Protein AF-A0A7R9ZW46-F1 (afdb_monomer_lite)

Structure (mmCIF, N/CA/C/O backbone):
data_AF-A0A7R9ZW46-F1
#
_entry.id   AF-A0A7R9ZW46-F1
#
loop_
_atom_site.group_PDB
_atom_site.id
_atom_site.type_symbol
_atom_site.label_atom_id
_atom_site.label_alt_id
_atom_site.label_comp_id
_atom_site.label_asym_id
_atom_site.label_entity_id
_atom_site.label_seq_id
_atom_site.pdbx_PDB_ins_code
_atom_site.Cartn_x
_atom_site.Cartn_y
_atom_site.Cartn_z
_atom_site.occupancy
_atom_site.B_iso_or_equiv
_atom_site.auth_seq_id
_atom_site.auth_comp_id
_atom_site.auth_asym_id
_atom_site.auth_atom_id
_atom_site.pdbx_PDB_model_num
ATOM 1 N N . MET A 1 1 ? 9.239 -34.883 -2.463 1.00 43.12 1 MET A N 1
ATOM 2 C CA . MET A 1 1 ? 9.163 -33.413 -2.326 1.00 43.12 1 MET A CA 1
ATOM 3 C C . MET A 1 1 ? 9.104 -33.081 -0.844 1.00 43.12 1 MET A C 1
ATOM 5 O O . MET A 1 1 ? 8.105 -33.388 -0.214 1.00 43.12 1 MET A O 1
ATOM 9 N N . ALA A 1 2 ? 10.197 -32.578 -0.268 1.00 35.97 2 ALA A N 1
ATOM 10 C CA . ALA A 1 2 ? 10.278 -32.241 1.153 1.00 35.97 2 ALA A CA 1
ATOM 11 C C . ALA A 1 2 ? 10.030 -30.731 1.326 1.00 35.97 2 ALA A C 1
ATOM 13 O O . ALA A 1 2 ? 10.803 -29.952 0.760 1.00 35.97 2 ALA A O 1
ATOM 14 N N . PRO A 1 3 ? 8.990 -30.290 2.058 1.00 54.94 3 PRO A N 1
ATOM 15 C CA . PRO A 1 3 ? 8.766 -28.868 2.288 1.00 54.94 3 PRO A CA 1
ATOM 16 C C . PRO A 1 3 ? 9.928 -28.292 3.109 1.00 54.94 3 PRO A C 1
ATOM 18 O O . PRO A 1 3 ? 10.250 -28.762 4.201 1.00 54.94 3 PRO A O 1
ATOM 21 N N . HIS A 1 4 ? 10.608 -27.306 2.528 1.00 42.69 4 HIS A N 1
ATOM 22 C CA . HIS A 1 4 ? 11.788 -26.659 3.085 1.00 42.69 4 HIS A CA 1
ATOM 23 C C . HIS A 1 4 ? 11.453 -25.842 4.343 1.00 42.69 4 HIS A C 1
ATOM 25 O O . HIS A 1 4 ? 10.762 -24.835 4.291 1.00 42.69 4 HIS A O 1
ATOM 31 N N . ASN A 1 5 ? 11.941 -26.319 5.487 1.00 42.44 5 ASN A N 1
ATOM 32 C CA . ASN A 1 5 ? 12.847 -25.644 6.429 1.00 42.44 5 ASN A CA 1
ATOM 33 C C . ASN A 1 5 ? 12.701 -24.137 6.788 1.00 42.44 5 ASN A C 1
ATOM 35 O O . ASN A 1 5 ? 13.645 -23.587 7.351 1.00 42.44 5 ASN A O 1
ATOM 39 N N . SER A 1 6 ? 11.556 -23.471 6.593 1.00 50.03 6 SER A N 1
ATOM 40 C CA . SER A 1 6 ? 11.345 -22.086 7.087 1.00 50.03 6 SER A CA 1
ATOM 41 C C . SER A 1 6 ? 11.150 -21.972 8.608 1.00 50.03 6 SER A C 1
ATOM 43 O O . SER A 1 6 ? 11.141 -20.874 9.151 1.00 50.03 6 SER A O 1
ATOM 45 N N . ARG A 1 7 ? 11.052 -23.089 9.343 1.00 52.81 7 ARG A N 1
ATOM 46 C CA . ARG A 1 7 ? 10.853 -23.070 10.808 1.00 52.81 7 ARG A CA 1
ATOM 47 C C . ARG A 1 7 ? 12.097 -22.715 11.629 1.00 52.81 7 ARG A C 1
ATOM 49 O O . ARG A 1 7 ? 11.959 -22.434 12.813 1.00 52.81 7 ARG A O 1
ATOM 56 N N . ARG A 1 8 ? 13.307 -22.739 11.057 1.00 50.28 8 ARG A N 1
ATOM 57 C CA . ARG A 1 8 ? 14.545 -22.550 11.845 1.00 50.28 8 ARG A CA 1
ATOM 58 C C . ARG A 1 8 ? 14.971 -21.092 12.043 1.00 50.28 8 ARG A C 1
ATOM 60 O O . ARG A 1 8 ? 15.788 -20.846 12.921 1.00 50.28 8 ARG A O 1
ATOM 67 N N . TYR A 1 9 ? 14.376 -20.141 11.321 1.00 47.66 9 TYR A N 1
ATOM 68 C CA . TYR A 1 9 ? 14.593 -18.702 11.544 1.00 47.66 9 TYR A CA 1
ATOM 69 C C . TYR A 1 9 ? 13.420 -18.009 12.265 1.00 47.66 9 TYR A C 1
ATOM 71 O O . TYR A 1 9 ? 13.528 -16.837 12.607 1.00 47.66 9 TYR A O 1
ATOM 79 N N . ALA A 1 10 ? 12.334 -18.740 12.546 1.00 51.03 10 ALA A N 1
ATOM 80 C CA . ALA A 1 10 ? 11.079 -18.208 13.092 1.00 51.03 10 ALA A CA 1
ATOM 81 C C . ALA A 1 10 ? 11.113 -17.899 14.605 1.00 51.03 10 ALA A C 1
ATOM 83 O O . ALA A 1 10 ? 10.305 -17.132 15.109 1.00 51.03 10 ALA A O 1
ATOM 84 N N . ASN A 1 11 ? 12.084 -18.432 15.354 1.00 54.38 11 ASN A N 1
ATOM 85 C CA . ASN A 1 11 ? 12.221 -18.155 16.790 1.00 54.38 11 ASN A CA 1
ATOM 86 C C . ASN A 1 11 ? 13.298 -17.100 17.059 1.00 54.38 11 ASN A C 1
ATOM 88 O O . ASN A 1 11 ? 14.281 -17.364 17.752 1.00 54.38 11 ASN A O 1
ATOM 92 N N . ARG A 1 12 ? 13.127 -15.887 16.520 1.00 62.31 12 ARG A N 1
ATOM 93 C CA . ARG A 1 12 ? 13.826 -14.717 17.067 1.00 62.31 12 ARG A CA 1
ATOM 94 C C . ARG A 1 12 ? 12.977 -14.186 18.231 1.00 62.31 12 ARG A C 1
ATOM 96 O O . ARG A 1 12 ? 11.935 -13.588 17.964 1.00 62.31 12 ARG A O 1
ATOM 103 N N . PRO A 1 13 ? 13.374 -14.399 19.501 1.00 69.62 13 PRO A N 1
ATOM 104 C CA . PRO A 1 13 ? 12.531 -14.082 20.659 1.00 69.62 13 PRO A CA 1
ATOM 105 C C . PRO A 1 13 ? 12.029 -12.628 20.683 1.00 69.62 13 PRO A C 1
ATOM 107 O O . PRO A 1 13 ? 10.901 -12.381 21.097 1.00 69.62 13 PRO A O 1
ATOM 110 N N . GLY A 1 14 ? 12.789 -11.680 20.122 1.00 81.88 14 GLY A N 1
ATOM 111 C CA . GLY A 1 14 ? 12.400 -10.267 20.105 1.00 81.88 14 GLY A CA 1
ATOM 112 C C . GLY A 1 14 ? 11.179 -9.916 19.241 1.00 81.88 14 GLY A C 1
ATOM 113 O O . GLY A 1 14 ? 10.480 -8.959 19.553 1.00 81.88 14 GLY A O 1
ATOM 114 N N . HIS A 1 15 ? 10.873 -10.659 18.170 1.00 83.12 15 HIS A N 1
ATOM 115 C CA . HIS A 1 15 ? 9.764 -10.277 17.273 1.00 83.12 15 HIS A CA 1
ATOM 116 C C . HIS A 1 15 ? 8.395 -10.588 17.884 1.00 83.12 15 HIS A C 1
ATOM 118 O O . HIS A 1 15 ? 7.455 -9.803 17.751 1.00 83.12 15 HIS A O 1
ATOM 124 N N . GLN A 1 16 ? 8.302 -11.698 18.618 1.00 86.31 16 GLN A N 1
ATOM 125 C CA . GLN A 1 16 ? 7.069 -12.087 19.293 1.00 86.31 16 GLN A CA 1
ATOM 126 C C . GLN A 1 16 ? 6.754 -11.202 20.501 1.00 86.31 16 GLN A C 1
ATOM 128 O O . GLN A 1 16 ? 5.582 -10.936 20.781 1.00 86.31 16 GLN A O 1
ATOM 133 N N . GLU A 1 17 ? 7.780 -10.756 21.227 1.00 91.44 17 GLU A N 1
ATOM 134 C CA . GLU A 1 17 ? 7.614 -9.803 22.326 1.00 91.44 17 GLU A CA 1
ATOM 135 C C . GLU A 1 17 ? 7.116 -8.459 21.802 1.00 91.44 17 GLU A C 1
ATOM 137 O O . GLU A 1 17 ? 6.113 -7.957 22.305 1.00 91.44 17 GLU A O 1
ATOM 142 N N . HIS A 1 18 ? 7.719 -7.950 20.723 1.00 91.44 18 HIS A N 1
ATOM 143 C CA . HIS A 1 18 ? 7.274 -6.711 20.086 1.00 91.44 18 HIS A CA 1
ATOM 144 C C . HIS A 1 18 ? 5.812 -6.792 19.640 1.00 91.44 18 HIS A C 1
ATOM 146 O O . HIS A 1 18 ? 5.003 -5.944 20.004 1.00 91.44 18 HIS A O 1
ATOM 152 N N . LEU A 1 19 ? 5.433 -7.872 18.943 1.00 94.31 19 LEU A N 1
ATOM 153 C CA . LEU A 1 19 ? 4.040 -8.098 18.555 1.00 94.31 19 LEU A CA 1
ATOM 154 C C . LEU A 1 19 ? 3.108 -8.134 19.778 1.00 94.31 19 LEU A C 1
ATOM 156 O O . LEU A 1 19 ? 2.014 -7.586 19.725 1.00 94.31 19 LEU A O 1
ATOM 160 N N . SER A 1 20 ? 3.527 -8.745 20.889 1.00 94.88 20 SER A N 1
ATOM 161 C CA . SER A 1 20 ? 2.719 -8.802 22.118 1.00 94.88 20 SER A CA 1
ATOM 162 C C . SER A 1 20 ? 2.496 -7.424 22.735 1.00 94.88 20 SER A C 1
ATOM 164 O O . SER A 1 20 ? 1.376 -7.118 23.138 1.00 94.88 20 SER A O 1
ATOM 166 N N . ILE A 1 21 ? 3.549 -6.604 22.793 1.00 95.50 21 ILE A N 1
ATOM 167 C CA . ILE A 1 21 ? 3.490 -5.236 23.318 1.00 95.50 21 ILE A CA 1
ATOM 168 C C . ILE A 1 21 ? 2.541 -4.399 22.457 1.00 95.50 21 ILE A C 1
ATOM 170 O O . ILE A 1 21 ? 1.612 -3.793 22.987 1.00 95.50 21 ILE A O 1
ATOM 174 N N . SER A 1 22 ? 2.693 -4.443 21.131 1.00 95.38 22 SER A N 1
ATOM 175 C CA . SER A 1 22 ? 1.821 -3.711 20.208 1.00 95.38 22 SER A CA 1
ATOM 176 C C . SER A 1 22 ? 0.358 -4.189 20.292 1.00 95.38 22 SER A C 1
ATOM 178 O O . SER A 1 22 ? -0.563 -3.373 20.303 1.00 95.38 22 SER A O 1
ATOM 180 N N . LEU A 1 23 ? 0.111 -5.500 20.431 1.00 96.56 23 LEU A N 1
ATOM 181 C CA . LEU A 1 23 ? -1.243 -6.037 20.635 1.00 96.56 23 LEU A CA 1
ATOM 182 C C . LEU A 1 23 ? -1.875 -5.548 21.948 1.00 96.56 23 LEU A C 1
ATOM 184 O O . LEU A 1 23 ? -3.057 -5.204 21.952 1.00 96.56 23 LEU A O 1
ATOM 188 N N . GLN A 1 24 ? -1.104 -5.483 23.038 1.00 97.25 24 GLN A N 1
ATOM 189 C CA . GLN A 1 24 ? -1.58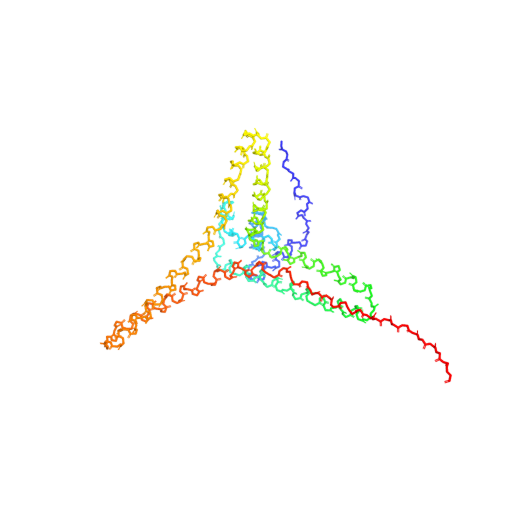2 -4.935 24.310 1.00 97.25 24 GLN A CA 1
ATOM 190 C C . GLN A 1 24 ? -1.905 -3.442 24.189 1.00 97.25 24 GLN A C 1
ATOM 192 O O . GLN A 1 24 ? -2.925 -2.998 24.708 1.00 97.25 24 GLN A O 1
ATOM 197 N N . SER A 1 25 ? -1.086 -2.672 23.466 1.00 95.44 25 SER A N 1
ATOM 198 C CA . SER A 1 25 ? -1.346 -1.251 23.208 1.00 95.44 25 SER A CA 1
ATOM 199 C C . SER A 1 25 ? -2.635 -1.023 22.410 1.00 95.44 25 SER A C 1
ATOM 201 O O . SER A 1 25 ? -3.339 -0.050 22.662 1.00 95.44 25 SER A O 1
ATOM 203 N N . ALA A 1 26 ? -2.985 -1.929 21.485 1.00 95.31 26 ALA A N 1
ATOM 204 C CA . ALA A 1 26 ? -4.225 -1.839 20.703 1.00 95.31 26 ALA A CA 1
ATOM 205 C C . ALA A 1 26 ? -5.482 -2.073 21.557 1.00 95.31 26 ALA A C 1
ATOM 207 O O . ALA A 1 26 ? -6.538 -1.485 21.319 1.00 95.31 26 ALA A O 1
ATOM 208 N N . LYS A 1 27 ? -5.395 -2.977 22.536 1.00 96.69 27 LYS A N 1
ATOM 209 C CA . LYS A 1 27 ? -6.495 -3.327 23.441 1.00 96.69 27 LYS A CA 1
ATOM 210 C C . LYS A 1 27 ? -5.947 -3.530 24.857 1.00 96.69 27 LYS A C 1
ATOM 212 O O . LYS A 1 27 ? -5.706 -4.671 25.251 1.00 96.69 27 LYS A O 1
ATOM 217 N N . PRO A 1 28 ? -5.811 -2.447 25.645 1.00 97.12 28 PRO A N 1
ATOM 218 C CA . PRO A 1 28 ? -5.271 -2.516 27.004 1.00 97.12 28 PRO A CA 1
ATOM 219 C C . PRO A 1 28 ? -6.075 -3.414 27.952 1.00 97.12 28 PRO A C 1
ATOM 221 O O . PRO A 1 28 ? -5.525 -3.922 28.924 1.00 97.12 28 PRO A O 1
ATOM 224 N N . ASP A 1 29 ? -7.356 -3.640 27.651 1.00 97.00 29 ASP A N 1
ATOM 225 C CA . ASP A 1 29 ? -8.249 -4.501 28.432 1.00 97.00 29 ASP A CA 1
ATOM 226 C C . ASP A 1 29 ? -8.021 -6.003 28.191 1.00 97.00 29 ASP A C 1
ATOM 228 O O . ASP A 1 29 ? -8.615 -6.838 28.876 1.00 97.00 29 ASP A O 1
ATOM 232 N N . TRP A 1 30 ? -7.197 -6.383 27.207 1.00 97.12 30 TRP A N 1
ATOM 233 C CA . TRP A 1 30 ? -6.872 -7.788 26.987 1.00 97.12 30 TRP A CA 1
ATOM 234 C C . TRP A 1 30 ? -6.048 -8.335 28.143 1.00 97.12 30 TRP A C 1
ATOM 236 O O . TRP A 1 30 ? -4.995 -7.808 28.505 1.00 97.12 30 TRP A O 1
ATOM 246 N N . SER A 1 31 ? -6.529 -9.441 28.712 1.00 97.12 31 SER A N 1
ATOM 247 C CA . SER A 1 31 ? -5.758 -10.191 29.690 1.00 97.12 31 SER A CA 1
ATOM 248 C C . SER A 1 31 ? -4.587 -10.908 29.011 1.00 97.12 31 SER A C 1
ATOM 250 O O . SER A 1 31 ? -4.601 -11.173 27.806 1.00 97.12 31 SER A O 1
ATOM 252 N N . ALA A 1 32 ? -3.597 -11.341 29.796 1.00 96.50 32 ALA A N 1
ATOM 253 C CA . ALA A 1 32 ? -2.500 -12.170 29.285 1.00 96.50 32 ALA A CA 1
ATOM 254 C C . ALA A 1 32 ? -3.000 -13.448 28.575 1.00 96.50 32 ALA A C 1
ATOM 256 O O . ALA A 1 32 ? -2.374 -13.935 27.631 1.00 96.50 32 ALA A O 1
ATOM 257 N N . ARG A 1 33 ? -4.156 -13.981 29.001 1.00 97.19 33 ARG A N 1
ATOM 258 C CA . ARG A 1 33 ? -4.797 -15.134 28.361 1.00 97.19 33 ARG A CA 1
ATOM 259 C C . ARG A 1 33 ? -5.367 -14.770 26.993 1.00 97.19 33 ARG A C 1
ATOM 261 O O . ARG A 1 33 ? -5.166 -15.528 26.046 1.00 97.19 33 ARG A O 1
ATOM 268 N N . ASP A 1 34 ? -6.033 -13.624 26.882 1.00 97.38 34 ASP A N 1
ATOM 269 C CA . ASP A 1 34 ? -6.588 -13.143 25.613 1.00 97.38 34 ASP A CA 1
ATOM 270 C C . ASP A 1 34 ? -5.473 -12.862 24.608 1.00 97.38 34 ASP A C 1
ATOM 272 O O . ASP A 1 34 ? -5.545 -13.327 23.470 1.00 97.38 34 ASP A O 1
ATOM 276 N N . LEU A 1 35 ? -4.387 -12.215 25.048 1.00 97.00 35 LEU A N 1
ATOM 277 C CA . LEU A 1 35 ? -3.193 -12.018 24.226 1.00 97.00 35 LEU A CA 1
ATOM 278 C C . LEU A 1 35 ? -2.619 -13.338 23.708 1.00 97.00 35 LEU A C 1
ATOM 280 O O . LEU A 1 35 ? -2.291 -13.438 22.526 1.00 97.00 35 LEU A O 1
ATOM 284 N N . AL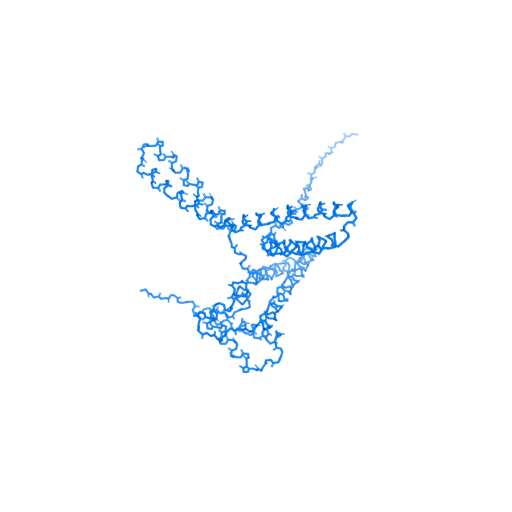A A 1 36 ? -2.506 -14.365 24.556 1.00 95.75 36 ALA A N 1
ATOM 285 C CA . ALA A 1 36 ? -2.000 -15.672 24.140 1.00 95.75 36 ALA A CA 1
ATOM 286 C C . ALA A 1 36 ? -2.904 -16.326 23.079 1.00 95.75 36 ALA A C 1
ATOM 288 O O . ALA A 1 36 ? -2.402 -16.895 22.106 1.00 95.75 36 ALA A O 1
ATOM 289 N N . VAL A 1 37 ? -4.229 -16.198 23.221 1.00 96.56 37 VAL A N 1
ATOM 290 C CA . VAL A 1 37 ? -5.203 -16.682 22.230 1.00 96.56 37 VAL A CA 1
ATOM 291 C C . VAL A 1 37 ? -5.073 -15.912 20.916 1.00 96.56 37 VAL A C 1
ATOM 293 O O . VAL A 1 37 ? -4.992 -16.531 19.856 1.00 96.56 37 VAL A O 1
ATOM 296 N N . VAL A 1 38 ? -5.006 -14.579 20.964 1.00 97.38 38 VAL A N 1
ATOM 297 C CA . VAL A 1 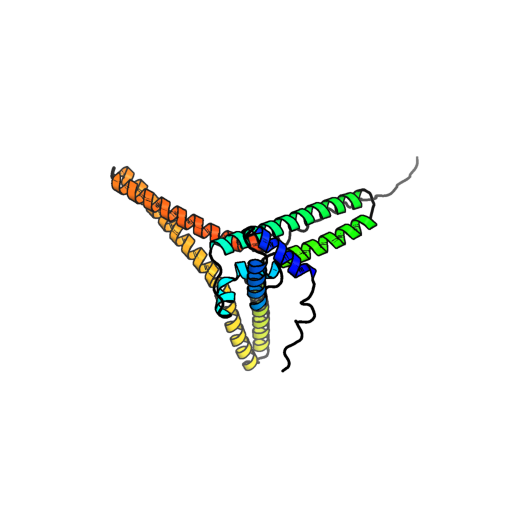38 ? -4.841 -13.727 19.774 1.00 97.38 38 VAL A CA 1
ATOM 298 C C . VAL A 1 38 ? -3.524 -14.033 19.065 1.00 97.38 38 VAL A C 1
ATOM 300 O O . VAL A 1 38 ? -3.518 -14.210 17.849 1.00 97.38 38 VAL A O 1
ATOM 303 N N . ARG A 1 39 ? -2.421 -14.185 19.803 1.00 96.50 39 ARG A N 1
ATOM 304 C CA . ARG A 1 39 ? -1.118 -14.564 19.242 1.00 96.50 39 ARG A CA 1
ATOM 305 C C . ARG A 1 39 ? -1.142 -15.940 18.601 1.00 96.50 39 ARG A C 1
ATOM 307 O O . ARG A 1 39 ? -0.681 -16.081 17.478 1.00 96.50 39 ARG A O 1
ATOM 314 N N . SER A 1 40 ? -1.698 -16.943 19.279 1.00 95.62 40 SER A N 1
ATOM 315 C CA . SER A 1 40 ? -1.823 -18.293 18.716 1.00 95.62 40 SER A CA 1
ATOM 316 C C . SER A 1 40 ? -2.655 -18.282 17.431 1.00 95.62 40 SER A C 1
ATOM 318 O O . SER A 1 40 ? -2.290 -18.913 16.439 1.00 95.62 40 SER A O 1
ATOM 320 N N . LYS A 1 41 ? -3.725 -17.483 17.415 1.00 97.25 41 LYS A N 1
ATOM 321 C CA . LYS A 1 41 ? -4.577 -17.272 16.247 1.00 97.25 41 LYS A CA 1
ATOM 322 C C . LYS A 1 41 ? -3.819 -16.609 15.090 1.00 97.25 41 LYS A C 1
ATOM 324 O O . LYS A 1 41 ? -3.914 -17.093 13.968 1.00 97.25 41 LYS A O 1
ATOM 329 N N . LEU A 1 42 ? -3.045 -15.554 15.344 1.00 97.12 42 LEU A N 1
ATOM 330 C CA . LEU A 1 42 ? -2.211 -14.894 14.330 1.00 97.12 42 LEU A CA 1
ATOM 331 C C . LEU A 1 42 ? -1.095 -15.821 13.818 1.00 97.12 42 LEU A C 1
ATOM 333 O O . LEU A 1 42 ? -0.936 -15.985 12.611 1.00 97.12 42 LEU A O 1
ATOM 337 N N . ALA A 1 43 ? -0.411 -16.533 14.712 1.00 95.88 43 ALA A N 1
ATOM 338 C CA . ALA A 1 43 ? 0.622 -17.498 14.345 1.00 95.88 43 ALA A CA 1
ATOM 339 C C . ALA A 1 43 ? 0.066 -18.638 13.472 1.00 95.88 43 ALA A C 1
ATOM 341 O O . ALA A 1 43 ? 0.724 -19.082 12.535 1.00 95.88 43 ALA A O 1
ATOM 342 N N . SER A 1 44 ? -1.178 -19.078 13.709 1.00 95.44 44 SER A N 1
ATOM 343 C CA . SER A 1 44 ? -1.819 -20.120 12.890 1.00 95.44 44 SER A CA 1
ATOM 344 C C . SER A 1 44 ? -2.038 -19.717 11.424 1.00 95.44 44 SER A C 1
ATOM 346 O O . SER A 1 44 ? -2.084 -20.585 10.555 1.00 95.44 44 SER A O 1
ATOM 348 N N . VAL A 1 45 ? -2.119 -18.411 11.140 1.00 96.44 45 VAL A N 1
ATOM 349 C CA . VAL A 1 45 ? -2.192 -17.853 9.778 1.00 96.44 45 VAL A CA 1
ATOM 350 C C . VAL A 1 45 ? -0.841 -17.318 9.286 1.00 96.44 45 VAL A C 1
ATOM 352 O O . VAL A 1 45 ? -0.791 -16.605 8.278 1.00 96.44 45 VAL A O 1
ATOM 355 N N . GLY A 1 46 ? 0.249 -17.664 9.982 1.00 94.56 46 GLY A N 1
ATOM 356 C CA . GLY A 1 46 ? 1.617 -17.275 9.643 1.00 94.56 46 GLY A CA 1
ATOM 357 C C . GLY A 1 46 ? 1.922 -15.800 9.898 1.00 94.56 46 GLY A C 1
ATOM 358 O O . GLY A 1 46 ? 2.634 -15.195 9.108 1.00 94.56 46 GLY A O 1
ATOM 359 N N . ILE A 1 47 ? 1.326 -15.202 10.933 1.00 95.88 47 ILE A N 1
ATOM 360 C CA . ILE A 1 47 ? 1.611 -13.828 11.362 1.00 95.88 47 ILE A CA 1
ATOM 361 C C . ILE A 1 47 ? 2.309 -13.896 12.720 1.00 95.88 47 ILE A C 1
ATOM 363 O O . ILE A 1 47 ? 1.673 -14.137 13.748 1.00 95.88 47 ILE A O 1
ATOM 367 N N . GLU A 1 48 ? 3.621 -13.694 12.717 1.00 94.75 48 GLU A N 1
ATOM 368 C CA . GLU A 1 48 ? 4.494 -13.769 13.894 1.00 94.75 48 GLU A CA 1
ATOM 369 C C . GLU A 1 48 ? 5.185 -12.430 14.201 1.00 94.75 48 GLU A C 1
ATOM 371 O O . GLU A 1 48 ? 5.739 -12.251 15.288 1.00 94.75 48 GLU A O 1
ATOM 376 N N . SER A 1 49 ? 5.113 -11.471 13.275 1.00 94.12 49 SER A N 1
ATOM 377 C CA . SER A 1 49 ? 5.701 -10.135 13.389 1.00 94.12 49 SER A CA 1
ATOM 378 C C . SER A 1 49 ? 4.695 -9.016 13.107 1.00 94.12 49 SER A C 1
ATOM 380 O O . SER A 1 49 ? 3.637 -9.224 12.508 1.00 94.12 49 SER A O 1
ATOM 382 N N . ILE A 1 50 ? 5.040 -7.792 13.516 1.00 94.88 50 ILE A N 1
ATOM 383 C CA . ILE A 1 50 ? 4.209 -6.613 13.256 1.00 94.88 50 ILE A CA 1
ATOM 384 C C . ILE A 1 50 ? 4.146 -6.242 11.767 1.00 94.88 50 ILE A C 1
ATOM 386 O O . ILE A 1 50 ? 3.092 -5.830 11.292 1.00 94.88 50 ILE A O 1
ATOM 390 N N . GLY A 1 51 ? 5.220 -6.472 11.006 1.00 91.62 51 GLY A N 1
ATOM 391 C CA . GLY A 1 51 ? 5.221 -6.273 9.553 1.00 91.62 51 GLY A CA 1
ATOM 392 C C . GLY A 1 51 ? 4.278 -7.239 8.830 1.00 91.62 51 GLY A C 1
ATOM 393 O O . GLY A 1 51 ? 3.511 -6.841 7.956 1.00 91.62 51 GLY A O 1
ATOM 394 N N . GLU A 1 52 ? 4.243 -8.508 9.244 1.00 93.81 52 GLU A N 1
ATOM 395 C CA . GLU A 1 52 ? 3.274 -9.478 8.710 1.00 93.81 52 GLU A CA 1
ATOM 396 C C . GLU A 1 52 ? 1.835 -9.124 9.089 1.00 93.81 52 GLU A C 1
ATOM 398 O O . GLU A 1 52 ? 0.926 -9.302 8.275 1.00 93.81 52 GLU A O 1
ATOM 403 N N . LEU A 1 53 ? 1.621 -8.595 10.300 1.00 95.69 53 LEU A N 1
ATOM 404 C CA . LEU A 1 53 ? 0.316 -8.094 10.718 1.00 95.69 53 LEU A CA 1
ATOM 405 C C . LEU A 1 53 ? -0.113 -6.904 9.853 1.00 95.69 53 LEU A C 1
ATOM 407 O O . LEU A 1 53 ? -1.250 -6.886 9.384 1.00 95.69 53 LEU A O 1
ATOM 411 N N . ALA A 1 54 ? 0.791 -5.955 9.598 1.00 94.25 54 ALA A N 1
ATOM 412 C CA . ALA A 1 54 ? 0.551 -4.811 8.723 1.00 94.25 54 ALA A CA 1
ATOM 413 C C . ALA A 1 54 ? 0.112 -5.264 7.325 1.00 94.25 54 ALA A C 1
ATOM 415 O O . ALA A 1 54 ? -0.929 -4.833 6.829 1.00 94.25 54 ALA A O 1
ATOM 416 N N . ARG A 1 55 ? 0.840 -6.207 6.716 1.00 89.62 55 ARG A N 1
ATOM 417 C CA . ARG A 1 55 ? 0.480 -6.780 5.407 1.00 89.62 55 ARG A CA 1
ATOM 418 C C . ARG A 1 55 ? -0.884 -7.454 5.438 1.00 89.62 55 ARG A C 1
ATOM 420 O O . ARG A 1 55 ? -1.757 -7.114 4.644 1.00 89.62 55 ARG A O 1
ATOM 427 N N . ALA A 1 56 ? -1.112 -8.333 6.411 1.00 94.62 56 ALA A N 1
ATOM 428 C CA . ALA A 1 56 ? -2.380 -9.038 6.528 1.00 94.62 56 ALA A CA 1
ATOM 429 C C . ALA A 1 56 ? -3.564 -8.079 6.735 1.00 94.62 56 ALA A C 1
ATOM 431 O O . ALA A 1 56 ? -4.641 -8.324 6.200 1.00 94.62 56 ALA A O 1
ATOM 432 N N . LEU A 1 57 ? -3.396 -6.978 7.474 1.00 94.38 57 LEU A N 1
ATOM 433 C CA . LEU A 1 57 ? -4.448 -5.971 7.657 1.00 94.38 57 LEU A CA 1
ATOM 434 C C . LEU A 1 57 ? -4.845 -5.267 6.350 1.00 94.38 57 LEU A C 1
ATOM 436 O O . LEU A 1 57 ? -6.008 -4.879 6.228 1.00 94.38 57 LEU A O 1
ATOM 440 N N . ASN A 1 58 ? -3.924 -5.138 5.391 1.00 88.50 58 ASN A N 1
ATOM 441 C CA . ASN A 1 58 ? -4.186 -4.552 4.073 1.00 88.50 58 ASN A CA 1
ATOM 442 C C . ASN A 1 58 ? -4.752 -5.577 3.078 1.00 88.50 58 ASN A C 1
ATOM 444 O O . ASN A 1 58 ? -5.704 -5.278 2.368 1.00 88.50 58 ASN A O 1
ATOM 448 N N . GLU A 1 59 ? -4.247 -6.812 3.101 1.00 87.69 59 GLU A N 1
ATOM 449 C CA . GLU A 1 59 ? -4.701 -7.918 2.237 1.00 87.69 59 GLU A CA 1
ATOM 450 C C . GLU A 1 59 ? -6.051 -8.532 2.666 1.00 87.69 59 GLU A C 1
ATOM 452 O O . GLU A 1 59 ? -6.617 -9.371 1.966 1.00 87.69 59 GLU A O 1
ATOM 457 N N . GLY A 1 60 ? -6.567 -8.164 3.843 1.00 93.12 60 GLY A N 1
ATOM 458 C CA . GLY A 1 60 ? -7.800 -8.718 4.404 1.00 93.12 60 GLY A CA 1
ATOM 459 C C . GLY A 1 60 ? -7.559 -9.823 5.437 1.00 93.12 60 GLY A C 1
ATOM 460 O O . GLY A 1 60 ? -7.861 -10.998 5.217 1.00 93.12 60 GLY A O 1
ATOM 461 N N . LEU A 1 61 ? -7.096 -9.431 6.628 1.00 96.25 61 LEU A N 1
ATOM 462 C CA . LEU A 1 61 ? -6.750 -10.320 7.745 1.00 96.25 61 LEU A CA 1
ATOM 463 C C . LEU A 1 61 ? -7.866 -11.321 8.078 1.00 96.25 61 LEU A C 1
ATOM 465 O O . LEU A 1 61 ? -7.610 -12.505 8.292 1.00 96.25 61 LEU A O 1
ATOM 469 N N . ASN A 1 62 ? -9.119 -10.863 8.087 1.00 97.81 62 ASN A N 1
ATOM 470 C CA . ASN A 1 62 ? -10.264 -11.721 8.383 1.00 97.81 62 ASN A CA 1
ATOM 471 C C . ASN A 1 62 ? -10.495 -12.806 7.323 1.00 97.81 62 ASN A C 1
ATOM 473 O O . ASN A 1 62 ? -10.894 -13.907 7.694 1.00 97.81 62 ASN A O 1
ATOM 477 N N . ALA A 1 63 ? -10.203 -12.548 6.044 1.00 95.19 63 ALA A N 1
ATOM 478 C CA . ALA A 1 63 ? -10.295 -13.571 5.003 1.00 95.19 63 ALA A CA 1
ATOM 479 C C . ALA A 1 63 ? -9.261 -14.681 5.247 1.00 95.19 63 ALA A C 1
ATOM 481 O O . ALA A 1 63 ? -9.613 -15.860 5.253 1.00 95.19 63 ALA A O 1
ATOM 482 N N . ARG A 1 64 ? -8.010 -14.313 5.567 1.00 96.38 64 ARG A N 1
ATOM 483 C CA . ARG A 1 64 ? -6.951 -15.275 5.934 1.00 96.38 64 ARG A CA 1
ATOM 484 C C . ARG A 1 64 ? -7.325 -16.110 7.163 1.00 96.38 64 ARG A C 1
ATOM 486 O O . ARG A 1 64 ? -7.144 -17.324 7.161 1.00 96.38 64 ARG A O 1
ATOM 493 N N . ILE A 1 65 ? -7.900 -15.482 8.188 1.00 97.06 65 ILE A N 1
ATOM 494 C CA . ILE A 1 65 ? -8.380 -16.164 9.403 1.00 97.06 65 ILE A CA 1
ATOM 495 C C . ILE A 1 65 ? -9.557 -17.100 9.100 1.00 97.06 65 ILE A C 1
ATOM 497 O O . ILE A 1 65 ? -9.588 -18.224 9.602 1.00 97.06 65 ILE A O 1
ATOM 501 N N . ALA A 1 66 ? -10.501 -16.674 8.258 1.00 96.44 66 ALA A N 1
ATOM 502 C CA . ALA A 1 66 ? -11.637 -17.496 7.852 1.00 96.44 66 ALA A CA 1
ATOM 503 C C . ALA A 1 66 ? -11.196 -18.725 7.041 1.00 96.44 66 ALA A C 1
ATOM 505 O O . ALA A 1 66 ? -11.707 -19.818 7.274 1.00 96.44 66 ALA A O 1
ATOM 506 N N . HIS A 1 67 ? -10.201 -18.582 6.158 1.00 94.75 67 HIS A N 1
ATOM 507 C CA . HIS A 1 67 ? -9.599 -19.710 5.435 1.00 94.75 67 HIS A CA 1
ATOM 508 C C . HIS A 1 67 ? -8.949 -20.745 6.364 1.00 94.75 67 HIS A C 1
ATOM 510 O O . HIS A 1 67 ? -8.933 -21.929 6.034 1.00 94.75 67 HIS A O 1
ATOM 516 N N . ALA A 1 68 ? -8.472 -20.327 7.538 1.00 95.88 68 ALA A N 1
ATOM 517 C CA . ALA A 1 68 ? -7.977 -21.223 8.582 1.00 95.88 68 ALA A CA 1
ATOM 518 C C . ALA A 1 68 ? -9.093 -21.811 9.477 1.00 95.88 68 ALA A C 1
ATOM 520 O O . ALA A 1 68 ? -8.797 -22.511 10.443 1.00 95.88 68 ALA A O 1
ATOM 521 N N . GLY A 1 69 ? -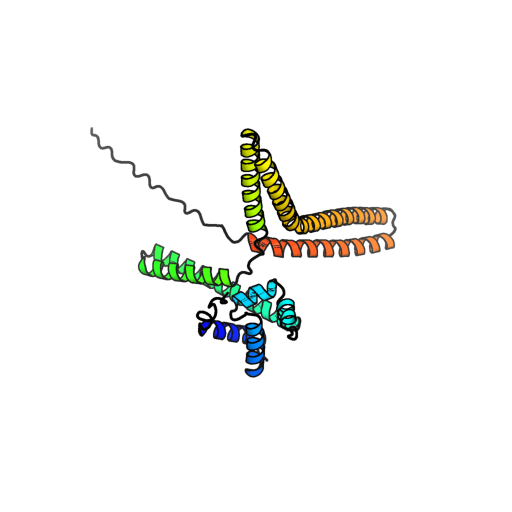10.371 -21.529 9.190 1.00 97.50 69 GLY A N 1
ATOM 522 C CA . GLY A 1 69 ? -11.516 -22.013 9.971 1.00 97.50 69 GLY A CA 1
ATOM 523 C C . GLY A 1 69 ? -11.699 -21.314 11.323 1.00 97.50 69 GLY A C 1
ATOM 524 O O . GLY A 1 69 ? -12.377 -21.837 12.206 1.00 97.50 69 GLY A O 1
ATOM 525 N N . LEU A 1 70 ? -11.089 -20.143 11.513 1.00 97.56 70 LEU A N 1
ATOM 526 C CA . LEU A 1 70 ? -11.108 -19.402 12.772 1.00 97.56 70 LEU A CA 1
ATOM 527 C C . LEU A 1 70 ? -12.115 -18.245 12.722 1.00 97.56 70 LEU A C 1
ATOM 529 O O . LEU A 1 70 ? -12.400 -17.668 11.672 1.00 97.56 70 LEU A O 1
ATOM 533 N N . ARG A 1 71 ? -12.651 -17.858 13.886 1.00 97.75 71 ARG A N 1
ATOM 534 C CA . ARG A 1 71 ? -13.591 -16.729 13.987 1.00 97.75 71 ARG A CA 1
ATOM 535 C C . ARG A 1 71 ? -12.893 -15.421 13.608 1.00 97.75 71 ARG A C 1
ATOM 537 O O . ARG A 1 71 ? -11.832 -15.123 14.145 1.00 97.75 71 ARG A O 1
ATOM 544 N N . SER A 1 72 ? -13.500 -14.612 12.746 1.00 97.75 72 SER A N 1
ATOM 545 C CA . SER A 1 72 ? -12.987 -13.284 12.365 1.00 97.75 72 SER A CA 1
ATOM 546 C C . SER A 1 72 ? -12.855 -12.325 13.560 1.00 97.75 72 SER A C 1
ATOM 548 O O . SER A 1 72 ? -13.547 -12.478 14.568 1.00 97.75 72 SER A O 1
ATOM 550 N N . PHE A 1 73 ? -11.951 -11.347 13.467 1.00 97.19 73 PHE A N 1
ATOM 551 C CA . PHE A 1 73 ? -11.900 -10.227 14.412 1.00 97.19 73 PHE A CA 1
ATOM 552 C C . PHE A 1 73 ? -13.051 -9.248 14.154 1.00 97.19 73 PHE A C 1
ATOM 554 O O . PHE A 1 73 ? -13.485 -9.086 13.011 1.00 97.19 73 PHE A O 1
ATOM 561 N N . GLY A 1 74 ? -13.539 -8.604 15.217 1.00 97.38 74 GLY A N 1
ATOM 562 C CA . GLY A 1 74 ? -14.537 -7.541 15.101 1.00 97.38 74 GLY A CA 1
ATOM 563 C C . GLY A 1 74 ? -13.964 -6.294 14.412 1.00 97.38 74 GLY A C 1
ATOM 564 O O . GLY A 1 74 ? -12.746 -6.093 14.451 1.00 97.38 74 GLY A O 1
ATOM 565 N N . PRO A 1 75 ? -14.819 -5.453 13.802 1.00 95.81 75 PRO A N 1
ATOM 566 C CA . PRO A 1 75 ? -14.381 -4.243 13.104 1.00 95.81 75 PRO A CA 1
ATOM 567 C C . PRO A 1 75 ? -13.603 -3.297 14.028 1.00 95.81 75 PRO A C 1
ATOM 569 O O . PRO A 1 75 ? -12.536 -2.825 13.646 1.00 95.81 75 PRO A O 1
ATOM 572 N N . ASP A 1 76 ? -14.054 -3.123 15.273 1.00 96.50 76 ASP A N 1
ATOM 573 C CA . ASP A 1 76 ? -13.376 -2.277 16.263 1.00 96.50 76 ASP A CA 1
ATOM 574 C C . ASP A 1 76 ? -11.968 -2.785 16.584 1.00 96.50 76 ASP A C 1
ATOM 576 O O . ASP A 1 76 ? -11.025 -2.009 16.700 1.00 96.50 76 ASP A O 1
ATOM 580 N N . THR A 1 77 ? -11.794 -4.106 16.700 1.00 96.62 77 THR A N 1
ATOM 581 C CA . THR A 1 77 ? -10.468 -4.702 16.908 1.00 96.62 77 THR A CA 1
ATOM 582 C C . THR A 1 77 ? -9.563 -4.437 15.712 1.00 96.62 77 THR A C 1
ATOM 584 O O . THR A 1 77 ? -8.410 -4.075 15.904 1.00 96.62 77 THR A O 1
ATOM 587 N N . LEU A 1 78 ? -10.066 -4.584 14.483 1.00 97.00 78 LEU A N 1
ATOM 588 C CA . LEU A 1 78 ? -9.277 -4.294 13.284 1.00 97.00 78 LEU A CA 1
ATOM 589 C C . LEU A 1 78 ? -8.867 -2.821 13.206 1.00 97.00 78 LEU A C 1
ATOM 591 O O . LEU A 1 78 ? -7.731 -2.539 12.835 1.00 97.00 78 LEU A O 1
ATOM 595 N N . ALA A 1 79 ? -9.761 -1.897 13.563 1.00 94.75 79 ALA A N 1
ATOM 596 C CA . ALA A 1 79 ? -9.464 -0.469 13.579 1.00 94.75 79 ALA A CA 1
ATOM 597 C C . ALA A 1 79 ? -8.338 -0.134 14.572 1.00 94.75 79 ALA A C 1
ATOM 599 O O . ALA A 1 79 ? -7.392 0.561 14.206 1.00 94.75 79 ALA A O 1
ATOM 600 N N . GLU A 1 80 ? -8.388 -0.681 15.790 1.00 97.12 80 GLU A N 1
ATOM 601 C CA . GLU A 1 80 ? -7.324 -0.474 16.782 1.00 97.12 80 GLU A CA 1
ATOM 602 C C . GLU A 1 80 ? -5.995 -1.119 16.365 1.00 97.12 80 GLU A C 1
ATOM 604 O O . GLU A 1 80 ? -4.940 -0.500 16.491 1.00 97.12 80 GLU A O 1
ATOM 609 N N . LEU A 1 81 ? -6.028 -2.323 15.781 1.00 96.50 81 LEU A N 1
ATOM 610 C CA . LEU A 1 81 ? -4.818 -2.958 15.247 1.00 96.50 81 LEU A CA 1
ATOM 611 C C . LEU A 1 81 ? -4.179 -2.118 14.132 1.00 96.50 81 LEU A C 1
ATOM 613 O O . LEU A 1 81 ? -2.958 -1.970 14.106 1.00 96.50 81 LEU A O 1
ATOM 617 N N . LYS A 1 82 ? 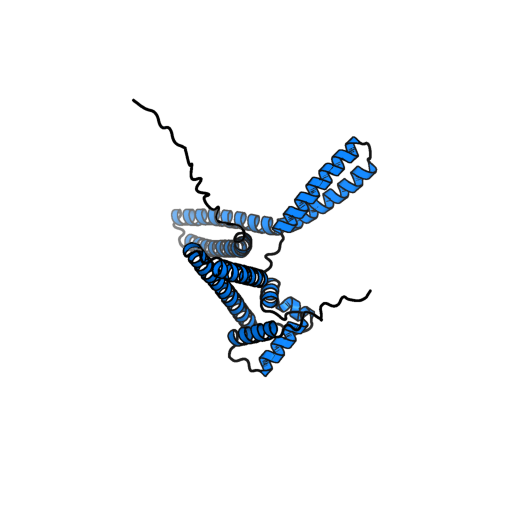-4.990 -1.533 13.239 1.00 95.38 82 LYS A N 1
ATOM 618 C CA . LYS A 1 82 ? -4.504 -0.618 12.196 1.00 95.38 82 LYS A CA 1
ATOM 619 C C . LYS A 1 82 ? -3.844 0.621 12.798 1.00 95.38 82 LYS A C 1
ATOM 621 O O . LYS A 1 82 ? -2.732 0.945 12.399 1.00 95.38 82 LYS A O 1
ATOM 626 N N . LYS A 1 83 ? -4.477 1.267 13.786 1.00 95.06 83 LYS A N 1
ATOM 627 C CA . LYS A 1 83 ? -3.902 2.439 14.473 1.00 95.06 83 LYS A CA 1
ATOM 628 C C . LYS A 1 83 ? -2.536 2.132 15.080 1.00 95.06 83 LYS A C 1
ATOM 630 O O . LYS A 1 83 ? -1.617 2.930 14.921 1.00 95.06 83 LYS A O 1
ATOM 635 N N . VAL A 1 84 ? -2.390 0.981 15.738 1.00 95.75 84 VAL A N 1
ATOM 636 C CA . VAL A 1 84 ? -1.105 0.574 16.321 1.00 95.75 84 VAL A CA 1
ATOM 637 C C . VAL A 1 84 ? -0.044 0.382 15.246 1.00 95.75 84 VAL A C 1
ATOM 639 O O . VAL A 1 84 ? 1.043 0.932 15.378 1.00 95.75 84 VAL A O 1
ATOM 642 N N . VAL A 1 85 ? -0.355 -0.321 14.156 1.00 94.69 85 VAL A N 1
ATOM 643 C CA . VAL A 1 85 ? 0.592 -0.483 13.041 1.00 94.69 85 VAL A CA 1
ATOM 644 C C . VAL A 1 85 ? 1.010 0.872 12.456 1.00 94.69 85 VAL A C 1
ATOM 646 O O . VAL A 1 85 ? 2.199 1.097 12.238 1.00 94.69 85 VAL A O 1
ATOM 649 N N . THR A 1 86 ? 0.068 1.799 12.253 1.00 91.56 86 THR A N 1
ATOM 650 C CA . THR A 1 86 ? 0.372 3.159 11.774 1.00 91.56 86 THR A CA 1
ATOM 651 C C . THR A 1 86 ? 1.244 3.935 12.766 1.00 91.56 86 THR A C 1
ATOM 653 O O . THR A 1 86 ? 2.171 4.633 12.359 1.00 91.56 86 THR A O 1
ATOM 656 N N . SER A 1 87 ? 0.982 3.800 14.068 1.00 93.25 87 SER A N 1
ATOM 657 C CA . SER A 1 87 ? 1.786 4.431 15.119 1.00 93.25 87 SER A CA 1
ATOM 658 C C . SER A 1 87 ? 3.231 3.930 15.096 1.00 93.25 87 SER A C 1
ATOM 660 O O . SER A 1 87 ? 4.157 4.736 15.121 1.00 93.25 87 SER A O 1
ATOM 662 N N . GLU A 1 88 ? 3.433 2.617 15.001 1.00 93.56 88 GLU A N 1
ATOM 663 C CA . GLU A 1 88 ? 4.759 1.984 14.947 1.00 93.56 88 GLU A CA 1
ATOM 664 C C . GLU A 1 88 ? 5.525 2.416 13.692 1.00 93.56 88 GLU A C 1
ATOM 666 O O . GLU A 1 88 ? 6.692 2.795 13.769 1.00 93.56 88 GLU A O 1
ATOM 671 N N . TYR A 1 89 ? 4.838 2.481 12.550 1.00 91.56 89 TYR A N 1
ATOM 672 C CA . TYR A 1 89 ? 5.394 3.024 11.313 1.00 91.56 89 TYR A CA 1
ATOM 673 C C . TYR A 1 89 ? 5.893 4.469 11.496 1.00 91.56 89 TYR A C 1
ATOM 675 O O . TYR A 1 89 ? 7.052 4.770 11.207 1.00 91.56 89 TYR A O 1
ATOM 683 N N . SER A 1 90 ? 5.062 5.352 12.064 1.00 89.56 90 SER A N 1
ATOM 684 C CA . SER A 1 90 ? 5.447 6.751 12.310 1.00 89.56 90 SER A CA 1
ATOM 685 C C . SER A 1 90 ? 6.613 6.891 13.301 1.00 89.56 90 SER A C 1
ATOM 687 O O . SER A 1 90 ? 7.457 7.779 13.154 1.00 89.56 90 SER A O 1
ATOM 689 N N . ALA A 1 91 ? 6.704 5.987 14.284 1.00 92.94 91 ALA A N 1
ATOM 690 C CA . ALA A 1 91 ? 7.802 5.952 15.240 1.00 92.94 91 ALA A CA 1
ATOM 691 C C . ALA A 1 91 ? 9.128 5.571 14.562 1.00 92.94 91 ALA A C 1
ATOM 693 O O . ALA A 1 91 ? 10.145 6.227 14.799 1.00 92.94 91 ALA A O 1
ATOM 694 N N . VAL A 1 92 ? 9.122 4.563 13.682 1.00 92.19 92 VAL A N 1
ATOM 695 C CA . VAL A 1 92 ? 10.311 4.167 12.907 1.00 92.19 92 VAL A CA 1
ATOM 696 C C . VAL A 1 92 ? 10.744 5.289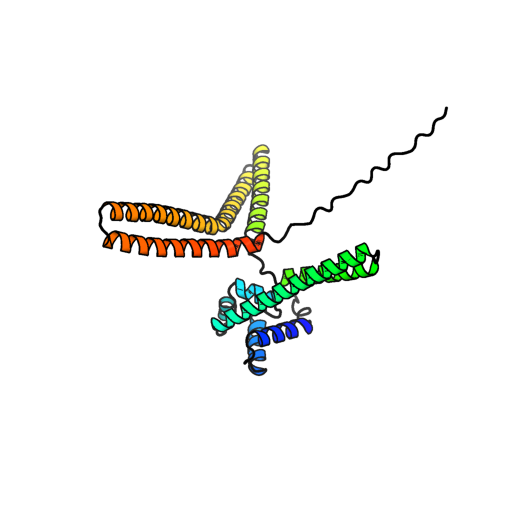 11.958 1.00 92.19 92 VAL A C 1
ATOM 698 O O . VAL A 1 92 ? 11.931 5.615 11.913 1.00 92.19 92 VAL A O 1
ATOM 701 N N . GLU A 1 93 ? 9.813 5.955 11.267 1.00 90.50 93 GLU A N 1
ATOM 702 C CA . GLU A 1 93 ? 10.141 7.118 10.423 1.00 90.50 93 GLU A CA 1
ATOM 703 C C . GLU A 1 93 ? 10.796 8.254 11.216 1.00 90.50 93 GLU A C 1
ATOM 705 O O . GLU A 1 93 ? 11.781 8.851 10.766 1.00 90.50 93 GLU A O 1
ATOM 710 N N . HIS A 1 94 ? 10.277 8.553 12.410 1.00 92.50 94 HIS A N 1
ATOM 711 C CA . HIS A 1 94 ? 10.876 9.556 13.285 1.00 92.50 94 HIS A CA 1
ATOM 712 C C . HIS A 1 94 ? 12.301 9.159 13.694 1.00 92.50 94 HIS A C 1
ATOM 714 O O . HIS A 1 94 ? 13.214 9.983 13.615 1.00 92.50 94 HIS A O 1
ATOM 720 N N . GLN A 1 95 ? 12.524 7.891 14.057 1.00 93.88 95 GLN A N 1
ATOM 721 C CA . GLN A 1 95 ? 13.860 7.384 14.385 1.00 93.88 95 GLN A CA 1
ATOM 722 C C . GLN A 1 95 ? 14.826 7.486 13.197 1.00 93.88 95 GLN A C 1
ATOM 724 O O . GLN A 1 95 ? 15.980 7.862 13.392 1.00 93.88 95 GLN A O 1
ATOM 729 N N . ILE A 1 96 ? 14.378 7.207 11.967 1.00 92.62 96 ILE A N 1
ATOM 730 C CA . ILE A 1 96 ? 15.203 7.378 10.757 1.00 92.62 96 ILE A CA 1
ATOM 731 C C . ILE A 1 96 ? 15.627 8.839 10.605 1.00 92.62 96 ILE A C 1
ATOM 733 O O . ILE A 1 96 ? 16.808 9.115 10.392 1.00 92.62 96 ILE A O 1
ATOM 737 N N . LYS A 1 97 ? 14.690 9.786 10.757 1.00 91.12 97 LYS A N 1
ATOM 738 C CA . LYS A 1 97 ? 14.985 11.227 10.668 1.00 91.12 97 LYS A CA 1
ATOM 739 C C . LYS A 1 97 ? 15.978 11.668 11.742 1.00 91.12 97 LYS A C 1
ATOM 741 O O . LYS A 1 97 ? 16.926 12.390 11.430 1.00 91.12 97 LYS A O 1
ATOM 746 N N . GLU A 1 98 ? 15.791 11.209 12.977 1.00 95.19 98 GLU A N 1
ATOM 747 C CA . GLU A 1 98 ? 16.676 11.513 14.102 1.00 95.19 98 GLU A CA 1
ATOM 748 C C . GLU A 1 98 ? 18.086 10.939 13.891 1.00 95.19 98 GLU A C 1
ATOM 750 O O . GLU A 1 98 ? 19.073 11.664 14.015 1.00 95.19 98 GLU A O 1
ATOM 755 N N . VAL A 1 99 ? 18.202 9.660 13.518 1.00 93.25 99 VAL A N 1
ATOM 756 C CA . VAL A 1 99 ? 19.494 9.014 13.229 1.00 93.25 99 VAL A CA 1
ATOM 757 C C . VAL A 1 99 ? 20.174 9.674 12.031 1.00 93.25 99 VAL A C 1
ATOM 759 O O . VAL A 1 99 ? 21.380 9.908 12.066 1.00 93.25 99 VAL A O 1
ATOM 762 N N . GLY A 1 100 ? 19.415 10.044 10.999 1.00 89.94 100 GLY A N 1
ATOM 763 C CA . GLY A 1 100 ? 19.923 10.793 9.853 1.00 89.94 100 GLY A CA 1
ATOM 764 C C . GLY A 1 100 ? 20.459 12.176 10.241 1.00 89.94 100 GLY A C 1
ATOM 765 O O . GLY A 1 100 ? 21.495 12.593 9.725 1.00 89.94 100 GLY A O 1
ATOM 766 N N . ALA A 1 101 ? 19.801 12.874 11.173 1.00 91.31 101 ALA A N 1
ATOM 767 C CA . ALA A 1 101 ? 20.284 14.145 11.713 1.00 91.31 101 ALA A CA 1
ATOM 768 C C . ALA A 1 101 ? 21.576 13.970 12.526 1.00 91.31 101 ALA A C 1
ATOM 770 O O . ALA A 1 101 ? 22.539 14.692 12.277 1.00 91.31 101 ALA A O 1
ATOM 771 N N . LYS A 1 102 ? 21.635 12.969 13.416 1.00 93.75 102 LYS A N 1
ATOM 772 C CA . LYS A 1 102 ? 22.849 12.631 14.185 1.00 93.75 102 LYS A CA 1
ATOM 773 C C . LYS A 1 102 ? 24.019 12.253 13.277 1.00 93.75 102 LYS A C 1
ATOM 775 O O . LYS A 1 102 ? 25.125 12.735 13.474 1.00 93.75 102 LYS A O 1
ATOM 780 N N . LYS A 1 103 ? 23.758 11.469 12.227 1.00 93.88 103 LYS A N 1
ATOM 781 C CA . LYS A 1 103 ? 24.744 11.129 11.192 1.00 93.88 103 LYS A CA 1
ATOM 782 C C . LYS A 1 103 ? 25.309 12.379 10.511 1.00 93.88 103 LYS A C 1
ATOM 784 O O . LYS A 1 103 ? 26.517 12.475 10.352 1.00 93.88 103 LYS A O 1
ATOM 789 N N . ARG A 1 104 ? 24.453 13.329 10.104 1.00 89.75 104 ARG A N 1
ATOM 790 C CA . ARG A 1 104 ? 24.897 14.591 9.480 1.00 89.75 104 ARG A CA 1
ATOM 791 C C . ARG A 1 104 ? 25.724 15.451 10.438 1.00 89.75 104 ARG A C 1
ATOM 793 O O . ARG A 1 104 ? 26.723 16.005 10.004 1.00 89.75 104 ARG A O 1
ATOM 800 N N . ALA A 1 105 ? 25.337 15.524 11.713 1.00 91.81 105 ALA A N 1
ATOM 801 C CA . ALA A 1 105 ? 26.107 16.230 12.737 1.00 91.81 105 ALA A CA 1
ATOM 802 C C . ALA A 1 105 ? 27.495 15.596 12.950 1.00 91.81 105 ALA A C 1
ATOM 804 O O . ALA A 1 105 ? 28.491 16.300 12.893 1.00 91.81 105 ALA A O 1
ATOM 805 N N . ALA A 1 106 ? 27.578 14.266 13.066 1.00 87.12 106 ALA A N 1
ATOM 806 C CA . ALA A 1 106 ? 28.857 13.563 13.194 1.00 87.12 106 ALA A CA 1
ATOM 807 C C . ALA A 1 106 ? 29.784 13.784 11.982 1.00 87.12 106 ALA A C 1
ATOM 809 O O . ALA A 1 106 ? 30.983 13.954 12.152 1.00 87.12 106 ALA A O 1
ATOM 810 N N . ILE A 1 107 ? 29.233 13.834 10.760 1.00 78.12 107 ILE A N 1
ATOM 811 C CA . ILE A 1 107 ? 30.007 14.174 9.552 1.00 78.12 107 ILE A CA 1
ATOM 812 C C . ILE A 1 107 ? 30.550 15.607 9.630 1.00 78.12 107 ILE A C 1
ATOM 814 O O . ILE A 1 107 ? 31.700 15.833 9.272 1.00 78.12 107 ILE A O 1
ATOM 818 N N . HIS A 1 108 ? 29.732 16.562 10.084 1.00 84.44 108 HIS A N 1
ATOM 819 C CA . HIS A 1 108 ? 30.141 17.959 10.245 1.00 84.44 108 HIS A CA 1
ATOM 820 C C . HIS A 1 108 ? 31.266 18.120 11.280 1.00 84.44 108 HIS A C 1
ATOM 822 O O . HIS A 1 108 ? 32.168 18.925 11.077 1.00 84.44 108 HIS A O 1
ATOM 828 N N . ASP A 1 109 ? 31.238 17.329 12.352 1.00 92.44 109 ASP A N 1
ATOM 829 C CA . ASP A 1 109 ? 32.249 17.349 13.416 1.00 92.44 109 ASP A CA 1
ATOM 830 C C . ASP A 1 109 ? 33.474 16.460 13.101 1.00 92.44 109 ASP A C 1
ATOM 832 O O . ASP A 1 109 ? 34.314 16.229 13.968 1.00 92.44 109 ASP A O 1
ATOM 836 N N . GLU A 1 110 ? 33.573 15.950 11.866 1.00 92.88 110 GLU A N 1
ATOM 837 C CA . GLU A 1 110 ? 34.621 15.031 11.391 1.00 92.88 110 GLU A CA 1
ATOM 838 C C . GLU A 1 110 ? 34.735 13.715 12.200 1.00 92.88 110 GLU A C 1
ATOM 840 O O . GLU A 1 110 ? 35.746 13.009 12.137 1.00 92.88 110 GLU A O 1
ATOM 845 N N . ASP A 1 111 ? 33.675 13.316 12.915 1.00 92.81 111 ASP A N 1
ATOM 846 C CA . ASP A 1 111 ? 33.591 12.035 13.624 1.00 92.81 111 ASP A CA 1
ATOM 847 C C . ASP A 1 111 ? 33.053 10.921 12.709 1.00 92.81 111 ASP A C 1
ATOM 849 O O . ASP A 1 111 ? 31.881 10.520 12.715 1.00 92.81 111 ASP A O 1
ATOM 853 N N . TYR A 1 112 ? 33.951 10.398 11.874 1.00 84.94 112 TYR A N 1
ATOM 854 C CA . TYR A 1 112 ? 33.621 9.371 10.884 1.00 84.94 112 TYR A CA 1
ATOM 855 C C . TYR A 1 112 ? 33.225 8.018 11.494 1.00 84.94 112 TYR A C 1
ATOM 857 O O . TYR A 1 112 ? 32.491 7.250 10.858 1.00 84.94 112 TYR A O 1
ATOM 865 N N . MET A 1 113 ? 33.694 7.704 12.707 1.00 90.62 113 MET A N 1
ATOM 866 C CA . MET A 1 113 ? 33.342 6.450 13.376 1.00 90.62 113 MET A CA 1
ATOM 867 C C . MET A 1 113 ? 31.885 6.484 13.825 1.00 90.62 113 MET A C 1
ATOM 869 O O . MET A 1 113 ? 31.127 5.557 13.509 1.00 90.62 113 MET A O 1
ATOM 873 N N . ASP A 1 114 ? 31.460 7.579 14.453 1.00 86.88 114 ASP A N 1
ATOM 874 C CA . ASP A 1 114 ? 30.065 7.769 14.839 1.00 86.88 114 ASP A CA 1
ATOM 875 C C . ASP A 1 114 ? 29.154 7.863 13.611 1.00 86.88 114 ASP A C 1
ATOM 877 O O . ASP A 1 114 ? 28.126 7.180 13.553 1.00 86.88 114 ASP A O 1
ATOM 881 N N . ALA A 1 115 ? 29.567 8.574 12.557 1.00 82.19 115 ALA A N 1
ATOM 882 C CA . ALA A 1 115 ? 28.827 8.607 11.294 1.00 82.19 115 ALA A CA 1
ATOM 883 C C . ALA A 1 115 ? 28.589 7.197 10.706 1.00 82.19 115 ALA A C 1
ATOM 885 O O . ALA A 1 115 ? 27.481 6.891 10.246 1.00 82.19 115 ALA A O 1
ATOM 886 N N . CYS A 1 116 ? 29.587 6.304 10.769 1.00 85.56 116 CYS A N 1
ATOM 887 C CA . CYS A 1 116 ? 29.449 4.912 10.327 1.00 85.56 116 CYS A CA 1
ATOM 888 C C . CYS A 1 116 ? 28.457 4.114 11.189 1.00 85.56 116 CYS A C 1
ATOM 890 O O . CYS A 1 116 ? 27.657 3.337 10.651 1.00 85.56 116 CYS A O 1
ATOM 892 N N . THR A 1 117 ? 28.465 4.302 12.515 1.00 93.50 117 THR A N 1
ATOM 893 C CA . THR A 1 117 ? 27.498 3.627 13.399 1.00 93.50 117 THR A CA 1
ATOM 894 C C . THR A 1 117 ? 26.069 4.101 13.131 1.00 93.50 117 THR A C 1
ATOM 896 O O . THR A 1 117 ? 25.166 3.267 12.978 1.00 93.50 117 THR A O 1
ATOM 899 N N . PHE A 1 118 ? 25.865 5.411 12.954 1.00 90.00 118 PHE A N 1
ATOM 900 C CA . PHE A 1 118 ? 24.564 5.967 12.593 1.00 90.00 118 PHE A CA 1
ATOM 901 C C . PHE A 1 118 ? 24.107 5.498 11.215 1.00 90.00 118 PHE A C 1
ATOM 903 O O . PHE A 1 118 ? 22.940 5.144 11.062 1.00 90.00 118 PHE A O 1
ATOM 910 N N . LYS A 1 119 ? 25.004 5.398 10.222 1.00 92.56 119 LYS A N 1
ATOM 911 C CA . LYS A 1 119 ? 24.646 4.859 8.901 1.00 92.56 119 LYS A CA 1
ATOM 912 C C . LYS A 1 119 ? 24.155 3.416 8.989 1.00 92.56 119 LYS A C 1
ATOM 914 O O . LYS A 1 119 ? 23.138 3.076 8.385 1.00 92.56 119 LYS A O 1
ATOM 919 N N . LYS A 1 120 ? 24.835 2.572 9.771 1.00 94.00 120 LYS A N 1
ATOM 920 C CA . LYS A 1 120 ? 24.407 1.183 9.994 1.00 94.00 120 LYS A CA 1
ATOM 921 C C . LYS A 1 120 ? 23.035 1.117 10.669 1.00 94.00 120 LYS A C 1
ATOM 923 O O . LYS A 1 120 ? 22.202 0.309 10.262 1.00 94.00 120 LYS A O 1
ATOM 928 N N . ARG A 1 121 ? 22.783 1.963 11.675 1.00 96.44 121 ARG A N 1
ATOM 929 C CA . ARG A 1 121 ? 21.478 2.028 12.352 1.00 96.44 121 ARG A CA 1
ATOM 930 C C . ARG A 1 121 ? 20.374 2.548 11.428 1.00 96.44 121 ARG A C 1
ATOM 932 O O . ARG A 1 121 ? 19.296 1.970 11.418 1.00 96.44 121 ARG A O 1
ATOM 939 N N . GLU A 1 122 ? 20.649 3.580 10.633 1.00 94.38 122 GLU A N 1
ATOM 940 C CA . GLU A 1 122 ? 19.734 4.108 9.612 1.00 94.38 122 GLU A CA 1
ATOM 941 C C . GLU A 1 122 ? 19.328 3.005 8.627 1.00 94.38 122 GLU A C 1
ATOM 943 O O . GLU A 1 122 ? 18.143 2.816 8.385 1.00 94.38 122 GLU A O 1
ATOM 948 N N . MET A 1 123 ? 20.286 2.214 8.125 1.00 93.38 123 MET A N 1
ATOM 949 C CA . MET A 1 123 ? 19.988 1.088 7.228 1.00 93.38 123 MET A CA 1
ATOM 950 C C . MET A 1 123 ? 19.087 0.032 7.878 1.00 93.38 123 MET A C 1
ATOM 952 O O . MET A 1 123 ? 18.154 -0.440 7.236 1.00 93.38 123 MET A O 1
ATOM 956 N N . GLN A 1 124 ? 19.329 -0.311 9.148 1.00 93.00 124 GLN A N 1
ATOM 957 C CA . GLN A 1 124 ? 18.470 -1.246 9.886 1.00 93.00 124 GLN A CA 1
ATOM 958 C C . GLN A 1 124 ? 17.044 -0.712 10.039 1.00 93.00 124 GLN A C 1
ATOM 960 O O . GLN A 1 124 ? 16.094 -1.460 9.842 1.00 93.00 124 GLN A O 1
ATOM 965 N N . LEU A 1 125 ? 16.899 0.574 10.367 1.00 92.19 125 LEU A N 1
ATOM 966 C CA . LEU A 1 125 ? 15.592 1.210 10.512 1.00 92.19 125 LEU A CA 1
ATOM 967 C C . LEU A 1 125 ? 14.853 1.314 9.176 1.00 92.19 125 LEU A C 1
ATOM 969 O O . LEU A 1 125 ? 13.646 1.126 9.140 1.00 92.19 125 LEU A O 1
ATOM 973 N N . VAL A 1 126 ? 15.557 1.573 8.071 1.00 89.56 126 VAL A N 1
ATOM 974 C CA . VAL A 1 126 ? 14.960 1.563 6.725 1.00 89.56 126 VAL A CA 1
ATOM 975 C C . VAL A 1 126 ? 14.487 0.158 6.345 1.00 89.56 126 VAL A C 1
ATOM 977 O O . VAL A 1 126 ? 13.417 0.007 5.761 1.00 89.56 126 VAL A O 1
ATOM 980 N N . GLU A 1 127 ? 15.248 -0.883 6.685 1.00 89.94 127 GLU A N 1
ATOM 981 C CA . GLU A 1 127 ? 14.832 -2.271 6.460 1.00 89.94 127 GLU A CA 1
ATOM 982 C C . GLU A 1 127 ? 13.616 -2.651 7.322 1.00 89.94 127 GLU A C 1
ATOM 984 O O . GLU A 1 127 ? 12.690 -3.301 6.836 1.00 89.94 127 GLU A O 1
ATOM 989 N N . GLU A 1 128 ? 13.575 -2.184 8.571 1.00 90.62 128 GLU A N 1
ATOM 990 C CA . GLU A 1 128 ? 12.425 -2.325 9.469 1.00 90.62 128 GLU A CA 1
ATOM 991 C C . GLU A 1 128 ? 11.194 -1.575 8.945 1.00 90.62 128 GLU A C 1
ATOM 993 O O . GLU A 1 128 ? 10.107 -2.152 8.875 1.00 90.62 128 GLU A O 1
ATOM 998 N N . LEU A 1 129 ? 11.371 -0.336 8.478 1.00 90.69 129 LEU A N 1
ATOM 999 C CA . LEU A 1 129 ? 10.318 0.447 7.840 1.00 90.69 129 LEU A CA 1
ATOM 1000 C C . LEU A 1 129 ? 9.771 -0.297 6.624 1.00 90.69 129 LEU A C 1
ATOM 1002 O O . LEU A 1 129 ? 8.569 -0.487 6.529 1.00 90.69 129 LEU A O 1
ATOM 1006 N N . LYS A 1 130 ? 10.641 -0.825 5.756 1.00 87.56 130 LYS A N 1
ATOM 1007 C CA . LYS A 1 130 ? 10.251 -1.628 4.586 1.00 87.56 130 LYS A CA 1
ATOM 1008 C C . LYS A 1 130 ? 9.493 -2.908 4.960 1.00 87.56 130 LYS A C 1
ATOM 1010 O O . LYS A 1 130 ? 8.672 -3.389 4.178 1.00 87.56 130 LYS A O 1
ATOM 1015 N N . ALA A 1 131 ? 9.771 -3.496 6.122 1.00 86.62 131 ALA A N 1
ATOM 1016 C CA . ALA A 1 131 ? 9.019 -4.643 6.623 1.00 86.62 131 ALA A CA 1
ATOM 1017 C C . ALA A 1 131 ? 7.615 -4.249 7.118 1.00 86.62 131 ALA A C 1
ATOM 1019 O O . ALA A 1 131 ? 6.689 -5.053 6.985 1.00 86.62 131 ALA A O 1
ATOM 1020 N N . LEU A 1 132 ? 7.468 -3.035 7.662 1.00 87.00 132 LEU A N 1
ATOM 1021 C CA . LEU A 1 132 ? 6.207 -2.451 8.132 1.00 87.00 132 LEU A CA 1
ATOM 1022 C C . LEU A 1 132 ? 5.359 -1.852 7.011 1.00 87.00 132 LEU A C 1
ATOM 1024 O O . LEU A 1 132 ? 4.130 -1.918 7.092 1.00 87.00 132 LEU A O 1
ATOM 1028 N N . THR A 1 133 ? 5.985 -1.277 5.981 1.00 82.62 133 THR A N 1
ATOM 1029 C CA . THR A 1 133 ? 5.274 -0.759 4.819 1.00 82.62 133 THR A CA 1
ATOM 1030 C C . THR A 1 133 ? 4.507 -1.931 4.215 1.00 82.62 133 THR A C 1
ATOM 1032 O O . THR A 1 133 ? 5.106 -2.978 3.925 1.00 82.62 133 THR A O 1
ATOM 1035 N N . PRO A 1 134 ? 3.181 -1.799 4.040 1.00 68.00 134 PRO A N 1
ATOM 1036 C CA . PRO A 1 134 ? 2.431 -2.757 3.249 1.00 68.00 134 PRO A CA 1
ATOM 1037 C C . PRO A 1 134 ? 3.191 -2.925 1.937 1.00 68.00 134 PRO A C 1
ATOM 1039 O O . PRO A 1 134 ? 3.643 -1.925 1.377 1.00 68.00 134 PRO A O 1
ATOM 1042 N N . GLN A 1 135 ? 3.384 -4.155 1.452 1.00 62.16 135 GLN A N 1
ATOM 1043 C CA . GLN A 1 135 ? 3.742 -4.275 0.045 1.00 62.16 135 GLN A CA 1
ATOM 1044 C C . GLN A 1 135 ? 2.539 -3.726 -0.700 1.00 62.16 135 GLN A C 1
ATOM 1046 O O . GLN A 1 135 ? 1.539 -4.415 -0.859 1.00 62.16 135 GLN A O 1
ATOM 1051 N N . VAL A 1 136 ? 2.616 -2.445 -1.049 1.00 58.78 136 VAL A N 1
ATOM 1052 C CA . VAL A 1 136 ? 1.753 -1.823 -2.032 1.00 58.78 136 VAL A CA 1
ATOM 1053 C C . VAL A 1 136 ? 1.816 -2.774 -3.184 1.00 58.78 136 VAL A C 1
ATOM 1055 O O . VAL A 1 136 ? 2.924 -3.056 -3.651 1.00 58.78 136 VAL A O 1
ATOM 1058 N N . ASP A 1 137 ? 0.669 -3.378 -3.491 1.00 58.88 137 ASP A N 1
ATOM 1059 C CA . ASP A 1 137 ? 0.578 -4.415 -4.493 1.00 58.88 137 ASP A CA 1
ATOM 1060 C C . ASP A 1 137 ? 1.438 -3.966 -5.656 1.00 58.88 137 ASP A C 1
ATOM 1062 O O . ASP A 1 137 ? 1.158 -2.937 -6.282 1.00 58.88 137 ASP A O 1
ATOM 1066 N N . ASP A 1 138 ? 2.509 -4.721 -5.901 1.00 71.44 138 ASP A N 1
ATOM 1067 C CA . ASP A 1 138 ? 3.552 -4.416 -6.875 1.00 71.44 138 ASP A CA 1
ATOM 1068 C C . ASP A 1 138 ? 2.985 -4.438 -8.301 1.00 71.44 138 ASP A C 1
ATOM 1070 O O . ASP A 1 138 ? 3.696 -4.628 -9.260 1.00 71.44 138 ASP A O 1
ATOM 1074 N N . THR A 1 139 ? 1.675 -4.309 -8.465 1.00 77.75 139 THR A N 1
ATOM 1075 C CA . THR A 1 139 ? 0.911 -4.180 -9.692 1.00 77.75 139 THR A CA 1
ATOM 1076 C C . THR A 1 139 ? 1.573 -3.256 -10.697 1.00 77.75 139 THR A C 1
ATOM 1078 O O . THR A 1 139 ? 1.619 -3.633 -11.862 1.00 77.75 139 THR A O 1
ATOM 1081 N N . GLU A 1 140 ? 2.138 -2.114 -10.291 1.00 78.00 140 GLU A N 1
ATOM 1082 C CA . GLU A 1 140 ? 2.873 -1.244 -11.218 1.00 78.00 140 GLU A CA 1
ATOM 1083 C C . GLU A 1 140 ? 4.243 -1.814 -11.606 1.00 78.00 140 GLU A C 1
ATOM 1085 O O . GLU A 1 140 ? 4.518 -1.893 -12.802 1.00 78.00 140 GLU A O 1
ATOM 1090 N N . SER A 1 141 ? 5.079 -2.311 -10.683 1.00 80.94 141 SER A N 1
ATOM 1091 C CA . SER A 1 141 ? 6.357 -2.911 -11.112 1.00 80.94 141 SER A CA 1
ATOM 1092 C C . SER A 1 141 ? 6.165 -4.262 -11.811 1.00 80.94 141 SER A C 1
ATOM 1094 O O . SER A 1 141 ? 6.898 -4.582 -12.739 1.00 80.94 141 SER A O 1
ATOM 1096 N N . GLN A 1 142 ? 5.146 -5.041 -11.449 1.00 85.81 142 GLN A N 1
ATOM 1097 C CA . GLN A 1 142 ? 4.692 -6.246 -12.144 1.00 85.81 142 GLN A CA 1
ATOM 1098 C C . GLN A 1 142 ? 4.205 -5.900 -13.545 1.00 85.81 142 GLN A C 1
ATOM 1100 O O . GLN A 1 142 ? 4.539 -6.604 -14.496 1.00 85.81 142 GLN A O 1
ATOM 1105 N N . LYS A 1 143 ? 3.430 -4.822 -13.699 1.00 88.31 143 LYS A N 1
ATOM 1106 C CA . LYS A 1 143 ? 3.008 -4.324 -15.007 1.00 88.31 143 LYS A CA 1
ATOM 1107 C C . LYS A 1 143 ? 4.220 -3.906 -15.832 1.00 88.31 143 LYS A C 1
ATOM 1109 O O . LYS A 1 143 ? 4.350 -4.401 -16.946 1.00 88.31 143 LYS A O 1
ATOM 1114 N N . HIS A 1 144 ? 5.131 -3.106 -15.282 1.00 86.50 144 HIS A N 1
ATOM 1115 C CA . HIS A 1 144 ? 6.362 -2.715 -15.970 1.00 86.50 144 HIS A CA 1
ATOM 1116 C C . HIS A 1 144 ? 7.222 -3.924 -16.357 1.00 86.50 144 HIS A C 1
ATOM 1118 O O . HIS A 1 144 ? 7.651 -4.032 -17.502 1.00 86.50 144 HIS A O 1
ATOM 1124 N N . ALA A 1 145 ? 7.389 -4.904 -15.468 1.00 91.75 145 ALA A N 1
ATOM 1125 C CA . ALA A 1 145 ? 8.104 -6.139 -15.779 1.00 91.75 145 ALA A CA 1
ATOM 1126 C C . ALA A 1 145 ? 7.435 -6.934 -16.919 1.00 91.75 145 ALA A C 1
ATOM 1128 O O . ALA A 1 145 ? 8.122 -7.501 -17.772 1.00 91.75 145 ALA A O 1
ATOM 1129 N N . LEU A 1 146 ? 6.098 -6.969 -16.966 1.00 93.19 146 LEU A N 1
ATOM 1130 C CA . LEU A 1 146 ? 5.345 -7.596 -18.058 1.00 93.19 146 LEU A CA 1
ATOM 1131 C C . LEU A 1 146 ? 5.441 -6.799 -19.368 1.00 93.19 146 LEU A C 1
ATOM 1133 O O . LEU A 1 146 ? 5.472 -7.409 -20.438 1.00 93.19 146 LEU A O 1
ATOM 1137 N N . GLU A 1 147 ? 5.489 -5.468 -19.306 1.00 94.06 147 GLU A N 1
ATOM 1138 C CA . GLU A 1 147 ? 5.699 -4.581 -20.458 1.00 94.06 147 GLU A CA 1
ATOM 1139 C C . GLU A 1 147 ? 7.100 -4.765 -21.057 1.00 94.06 147 GLU A C 1
ATOM 1141 O O . GLU A 1 147 ? 7.235 -4.922 -22.274 1.00 94.06 147 GLU A O 1
ATOM 1146 N N . ASP A 1 148 ? 8.128 -4.861 -20.212 1.00 95.50 148 ASP A N 1
ATOM 1147 C CA . ASP A 1 148 ? 9.497 -5.175 -20.627 1.00 95.50 148 ASP A CA 1
ATOM 1148 C C . ASP A 1 148 ? 9.586 -6.562 -21.276 1.00 95.50 148 ASP A C 1
ATOM 1150 O O . ASP A 1 148 ? 10.221 -6.739 -22.324 1.00 95.50 148 ASP A O 1
ATOM 1154 N N . GLU A 1 149 ? 8.924 -7.569 -20.693 1.00 96.44 149 GLU A N 1
ATOM 1155 C CA . GLU A 1 149 ? 8.846 -8.905 -21.289 1.00 96.44 149 GLU A CA 1
ATOM 1156 C C . GLU A 1 149 ? 8.125 -8.864 -22.645 1.00 96.44 149 GLU A C 1
ATOM 1158 O O . GLU A 1 149 ? 8.588 -9.473 -23.614 1.00 96.44 149 GLU A O 1
ATOM 1163 N N . LEU A 1 150 ? 7.026 -8.110 -22.748 1.00 96.81 150 LEU A N 1
ATOM 1164 C CA . LEU A 1 150 ? 6.277 -7.935 -23.990 1.00 96.81 150 LEU A CA 1
ATOM 1165 C C . LEU A 1 150 ? 7.161 -7.325 -25.082 1.00 96.81 150 LEU A C 1
ATOM 1167 O O . LEU A 1 150 ? 7.160 -7.816 -26.214 1.00 96.81 150 LEU A O 1
ATOM 1171 N N . LEU A 1 151 ? 7.955 -6.307 -24.745 1.00 97.44 151 LEU A N 1
ATOM 1172 C CA . LEU A 1 151 ? 8.880 -5.665 -25.676 1.00 97.44 151 LEU A CA 1
ATOM 1173 C C . LEU A 1 151 ? 9.936 -6.654 -26.195 1.00 97.44 151 LEU A C 1
ATOM 1175 O O . LEU A 1 151 ? 10.170 -6.731 -27.407 1.00 97.44 151 LEU A O 1
ATOM 1179 N N . ARG A 1 152 ? 10.500 -7.491 -25.311 1.00 96.94 152 ARG A N 1
ATOM 1180 C CA . ARG A 1 152 ? 11.435 -8.567 -25.695 1.00 96.94 152 ARG A CA 1
ATOM 1181 C C . ARG A 1 152 ? 10.775 -9.605 -26.605 1.00 96.94 152 ARG A C 1
ATOM 1183 O O . ARG A 1 152 ? 11.351 -9.982 -27.625 1.00 96.94 152 ARG A O 1
ATOM 1190 N N . VAL A 1 153 ? 9.559 -10.047 -26.283 1.00 96.44 153 VAL A N 1
ATOM 1191 C CA . VAL A 1 153 ? 8.820 -11.038 -27.087 1.00 96.44 153 VAL A CA 1
ATOM 1192 C C . VAL A 1 153 ? 8.480 -10.490 -28.475 1.00 96.44 153 VAL A C 1
ATOM 1194 O O . VAL A 1 153 ? 8.615 -11.208 -29.466 1.00 96.44 153 VAL A O 1
ATOM 1197 N N . VAL A 1 154 ? 8.102 -9.214 -28.578 1.00 96.62 154 VAL A N 1
ATOM 1198 C CA . VAL A 1 154 ? 7.849 -8.554 -29.868 1.00 96.62 154 VAL A CA 1
ATOM 1199 C C . VAL A 1 154 ? 9.124 -8.482 -30.712 1.00 96.62 154 VAL A C 1
ATOM 1201 O O . VAL A 1 154 ? 9.062 -8.739 -31.918 1.00 96.62 154 VAL A O 1
ATOM 1204 N N . ALA A 1 155 ? 10.276 -8.188 -30.101 1.00 96.19 155 ALA A N 1
ATOM 1205 C CA . ALA A 1 155 ? 11.566 -8.201 -30.790 1.00 96.19 155 ALA A CA 1
ATOM 1206 C C . ALA A 1 155 ? 11.928 -9.608 -31.302 1.00 96.19 155 ALA A C 1
ATOM 1208 O O . ALA A 1 155 ? 12.263 -9.762 -32.477 1.00 96.19 155 ALA A O 1
ATOM 1209 N N . LEU A 1 156 ? 11.765 -10.644 -30.470 1.00 95.31 156 LEU A N 1
ATOM 1210 C CA . LEU A 1 156 ? 11.990 -12.042 -30.865 1.00 95.31 156 LEU A CA 1
ATOM 1211 C C . LEU A 1 156 ? 11.061 -12.484 -31.999 1.00 95.31 156 LEU A C 1
ATOM 1213 O O . LEU A 1 156 ? 11.507 -13.141 -32.938 1.00 95.31 156 LEU A O 1
ATOM 1217 N N . LYS A 1 157 ? 9.784 -12.087 -31.954 1.00 96.06 157 LYS A N 1
ATOM 1218 C CA . LYS A 1 157 ? 8.817 -12.365 -33.024 1.00 96.06 157 LYS A CA 1
ATOM 1219 C C . LYS A 1 157 ? 9.255 -11.744 -34.351 1.00 96.06 157 LYS A C 1
ATOM 1221 O O . LYS A 1 157 ? 9.201 -12.408 -35.382 1.00 96.06 157 LYS A O 1
ATOM 1226 N N . ARG A 1 158 ? 9.703 -10.480 -34.330 1.00 95.06 158 ARG A N 1
ATOM 1227 C CA . ARG A 1 158 ? 10.225 -9.791 -35.525 1.00 95.06 158 ARG A CA 1
ATOM 1228 C C . ARG A 1 158 ? 11.472 -10.488 -36.074 1.00 95.06 158 ARG A C 1
ATOM 1230 O O . ARG A 1 158 ? 11.550 -10.695 -37.279 1.00 95.06 158 ARG A O 1
ATOM 1237 N N . ALA A 1 159 ? 12.400 -10.894 -35.207 1.00 95.44 159 ALA A N 1
ATOM 1238 C CA . ALA A 1 159 ? 13.603 -11.622 -35.609 1.00 95.44 159 ALA A CA 1
ATOM 1239 C C . ALA A 1 159 ? 13.284 -13.003 -36.215 1.00 95.44 159 ALA A C 1
ATOM 1241 O O . ALA A 1 159 ? 13.848 -13.364 -37.242 1.00 95.44 159 ALA A O 1
ATOM 1242 N N . ALA A 1 160 ? 12.342 -13.753 -35.631 1.00 93.94 160 ALA A N 1
ATOM 1243 C CA . ALA A 1 160 ? 11.903 -15.044 -36.167 1.00 93.94 160 ALA A CA 1
ATOM 1244 C C . ALA A 1 160 ? 11.237 -14.907 -37.544 1.00 93.94 160 ALA A C 1
ATOM 1246 O O . ALA A 1 160 ? 11.494 -15.723 -38.425 1.00 93.94 160 ALA A O 1
ATOM 1247 N N . ALA A 1 161 ? 10.426 -13.860 -37.738 1.00 91.75 161 ALA A N 1
ATOM 1248 C CA . ALA A 1 161 ? 9.816 -13.555 -39.029 1.00 91.75 161 ALA A CA 1
ATOM 1249 C C . ALA A 1 161 ? 10.863 -13.185 -40.094 1.00 91.75 161 ALA A C 1
ATOM 1251 O O . ALA A 1 161 ? 10.739 -13.618 -41.230 1.00 91.75 161 ALA A O 1
ATOM 1252 N N . ALA A 1 162 ? 11.909 -12.437 -39.726 1.00 95.81 162 ALA A N 1
ATOM 1253 C CA . ALA A 1 162 ? 13.006 -12.097 -40.636 1.00 95.81 162 ALA A CA 1
ATOM 1254 C C . ALA A 1 162 ? 13.876 -13.308 -41.030 1.00 95.81 162 ALA A C 1
ATOM 1256 O O . ALA A 1 162 ? 14.557 -13.261 -42.048 1.00 95.81 162 ALA A O 1
ATOM 1257 N N . ALA A 1 163 ? 13.861 -14.375 -40.227 1.00 96.94 163 ALA A N 1
ATOM 1258 C CA . ALA A 1 163 ? 14.584 -15.621 -40.478 1.00 96.94 163 ALA A CA 1
ATOM 1259 C C . ALA A 1 163 ? 13.709 -16.716 -41.124 1.00 96.94 163 ALA A C 1
ATOM 1261 O O . ALA A 1 163 ? 14.085 -17.886 -41.079 1.00 96.94 163 ALA A O 1
ATOM 1262 N N . ASP A 1 164 ? 12.517 -16.368 -41.627 1.00 96.56 164 ASP A N 1
ATOM 1263 C CA . ASP A 1 164 ? 11.519 -17.301 -42.181 1.00 96.56 164 ASP A CA 1
ATOM 1264 C C . ASP A 1 164 ? 11.140 -18.467 -41.235 1.00 96.56 164 ASP A C 1
ATOM 1266 O O . ASP A 1 164 ? 10.649 -19.520 -41.646 1.00 96.56 164 ASP A O 1
ATOM 1270 N N . ASN A 1 165 ? 11.321 -18.288 -39.920 1.00 95.38 165 ASN A N 1
ATOM 1271 C CA . ASN A 1 165 ? 10.953 -19.270 -38.901 1.00 95.38 165 ASN A CA 1
ATOM 1272 C C . ASN A 1 165 ? 9.512 -19.039 -38.421 1.00 95.38 165 ASN A C 1
ATOM 1274 O O . ASN A 1 165 ? 9.262 -18.554 -37.311 1.00 95.38 165 ASN A O 1
ATOM 1278 N N . PHE A 1 166 ? 8.548 -19.410 -39.264 1.00 91.38 166 PHE A N 1
ATOM 1279 C CA . PHE A 1 166 ? 7.121 -19.183 -39.007 1.00 91.38 166 PHE A CA 1
ATOM 1280 C C . PHE A 1 166 ? 6.612 -19.883 -37.736 1.00 91.38 166 PHE A C 1
ATOM 1282 O O . PHE A 1 166 ? 5.877 -19.284 -36.954 1.00 91.38 166 PHE A O 1
ATOM 1289 N N . ALA A 1 167 ? 7.079 -21.103 -37.450 1.00 93.50 167 ALA A N 1
ATOM 1290 C CA . ALA A 1 167 ? 6.702 -21.820 -36.228 1.00 93.50 167 ALA A CA 1
ATOM 1291 C C . ALA A 1 167 ? 7.190 -21.105 -34.949 1.00 93.50 167 ALA A C 1
ATOM 1293 O O . ALA A 1 167 ? 6.502 -21.104 -33.923 1.00 93.50 167 ALA A O 1
ATOM 1294 N N . GLY A 1 168 ? 8.373 -20.478 -34.994 1.00 91.38 168 GLY A N 1
ATOM 1295 C CA . GLY A 1 168 ? 8.874 -19.619 -33.918 1.00 91.38 168 GLY A CA 1
ATOM 1296 C C . GLY A 1 168 ? 8.071 -18.320 -33.772 1.00 91.38 168 GLY A C 1
ATOM 1297 O O . GLY A 1 168 ? 7.775 -17.889 -32.650 1.00 91.38 168 GLY A O 1
ATOM 1298 N N . ALA A 1 169 ? 7.663 -17.722 -34.894 1.00 91.19 169 ALA A N 1
ATOM 1299 C CA . ALA A 1 169 ? 6.825 -16.524 -34.913 1.00 91.19 169 ALA A CA 1
ATOM 1300 C C . ALA A 1 169 ? 5.429 -16.770 -34.298 1.00 91.19 169 ALA A C 1
ATOM 1302 O O . ALA A 1 169 ? 4.937 -15.936 -33.536 1.00 91.19 169 ALA A O 1
ATOM 1303 N N . ASP A 1 170 ? 4.816 -17.933 -34.534 1.00 93.00 170 ASP A N 1
ATOM 1304 C CA . ASP A 1 170 ? 3.507 -18.267 -33.953 1.00 93.00 170 ASP A CA 1
ATOM 1305 C C . ASP A 1 170 ? 3.567 -18.477 -32.433 1.00 93.00 170 ASP A C 1
ATOM 1307 O O . ASP A 1 170 ? 2.728 -17.952 -31.693 1.00 93.00 170 ASP A O 1
ATOM 1311 N N . LYS A 1 171 ? 4.601 -19.168 -31.930 1.00 93.62 171 LYS A N 1
ATOM 1312 C CA . LYS A 1 171 ? 4.805 -19.344 -30.478 1.00 93.62 171 LYS A CA 1
ATOM 1313 C C . LYS A 1 171 ? 5.006 -18.006 -29.763 1.00 93.62 171 LYS A C 1
ATOM 1315 O O . LYS A 1 171 ? 4.415 -17.764 -28.709 1.00 93.62 171 LYS A O 1
ATOM 1320 N N . THR A 1 172 ? 5.815 -17.118 -30.342 1.00 94.62 172 THR A N 1
ATOM 1321 C CA . THR A 1 172 ? 6.046 -15.775 -29.782 1.00 94.62 172 THR A CA 1
ATOM 1322 C C . THR A 1 172 ? 4.791 -14.903 -29.855 1.00 94.62 172 THR A C 1
ATOM 1324 O O . THR A 1 172 ? 4.499 -14.192 -28.896 1.00 94.62 172 THR A O 1
ATOM 1327 N N . LYS A 1 173 ? 3.973 -15.024 -30.910 1.00 95.31 173 LYS A N 1
ATOM 1328 C CA . LYS A 1 173 ? 2.656 -14.368 -31.008 1.00 95.31 173 LYS A CA 1
ATOM 1329 C C . LYS A 1 173 ? 1.685 -14.827 -29.915 1.00 95.31 173 LYS A C 1
ATOM 1331 O O . LYS A 1 173 ? 0.998 -13.992 -29.328 1.00 95.31 173 LYS A O 1
ATOM 1336 N N . GLN A 1 174 ? 1.637 -16.124 -29.602 1.00 95.50 174 GLN A N 1
ATOM 1337 C CA . GLN A 1 174 ? 0.797 -16.631 -28.510 1.00 95.50 174 GLN A CA 1
ATOM 1338 C C . GLN A 1 174 ? 1.248 -16.074 -27.150 1.00 95.50 174 GLN A C 1
ATOM 1340 O O . GLN A 1 174 ? 0.416 -15.626 -26.358 1.00 95.50 174 GLN A O 1
ATOM 1345 N N . ARG A 1 175 ? 2.563 -16.044 -26.888 1.00 95.88 175 ARG A N 1
ATOM 1346 C CA . ARG A 1 175 ? 3.114 -15.448 -25.659 1.00 95.88 175 ARG A CA 1
ATOM 1347 C C . ARG A 1 175 ? 2.814 -13.950 -25.567 1.00 95.88 175 ARG A C 1
ATOM 1349 O O . ARG A 1 175 ? 2.412 -13.482 -24.506 1.00 95.88 175 ARG A O 1
ATOM 1356 N N . GLU A 1 176 ? 2.940 -13.217 -26.672 1.00 97.25 176 GLU A N 1
ATOM 1357 C CA . GLU A 1 176 ? 2.581 -11.796 -26.756 1.00 97.25 176 GLU A CA 1
ATOM 1358 C C . GLU A 1 176 ? 1.117 -11.559 -26.354 1.00 97.25 176 GLU A C 1
ATOM 1360 O O . GLU A 1 176 ? 0.829 -10.674 -25.549 1.00 97.25 176 GLU A O 1
ATOM 1365 N N . GLN A 1 177 ? 0.185 -12.372 -26.869 1.00 96.81 177 GLN A N 1
ATOM 1366 C CA . GLN A 1 177 ? -1.235 -12.274 -26.514 1.00 96.81 177 GLN A CA 1
ATOM 1367 C C . GLN A 1 177 ? -1.477 -12.535 -25.022 1.00 96.81 177 GLN A C 1
ATOM 1369 O O . GLN A 1 177 ? -2.217 -11.784 -24.389 1.00 96.81 177 GLN A O 1
ATOM 1374 N N . GLN A 1 178 ? -0.823 -13.544 -24.437 1.00 95.94 178 GLN A N 1
ATOM 1375 C CA . GLN A 1 178 ? -0.922 -13.822 -22.999 1.00 95.94 178 GLN A CA 1
ATOM 1376 C C . GLN A 1 178 ? -0.440 -12.639 -22.149 1.00 95.94 178 GLN A C 1
ATOM 1378 O O . GLN A 1 178 ? -1.105 -12.271 -21.181 1.00 95.94 178 GLN A O 1
ATOM 1383 N N . LEU A 1 179 ? 0.690 -12.024 -22.513 1.00 94.44 179 LEU A N 1
ATOM 1384 C CA . LEU A 1 179 ? 1.233 -10.866 -21.797 1.00 94.44 179 LEU A CA 1
ATOM 1385 C C . LEU A 1 179 ? 0.295 -9.658 -21.886 1.00 94.44 179 LEU A C 1
ATOM 1387 O O . LEU A 1 179 ? -0.001 -9.047 -20.861 1.00 94.44 179 LEU A O 1
ATOM 1391 N N . ARG A 1 180 ? -0.265 -9.373 -23.070 1.00 96.00 180 ARG A N 1
ATOM 1392 C CA . ARG A 1 180 ? -1.254 -8.294 -23.253 1.00 96.00 180 ARG A CA 1
ATOM 1393 C C . ARG A 1 180 ? -2.499 -8.486 -22.388 1.00 96.00 180 ARG A C 1
ATOM 1395 O O . ARG A 1 180 ? -2.961 -7.527 -21.778 1.00 96.00 180 ARG A O 1
ATOM 1402 N N . VAL A 1 181 ? -3.028 -9.710 -22.306 1.00 94.25 181 VAL A N 1
ATOM 1403 C CA . VAL A 1 181 ? -4.190 -10.015 -21.451 1.00 94.25 181 VAL A CA 1
ATOM 1404 C C . VAL A 1 181 ? -3.857 -9.794 -19.974 1.00 94.25 181 VAL A C 1
ATOM 1406 O O . VAL A 1 181 ? -4.661 -9.209 -19.254 1.00 94.25 181 VAL A O 1
ATOM 1409 N N . ARG A 1 182 ? -2.665 -10.206 -19.522 1.00 92.88 182 ARG A N 1
ATOM 1410 C CA . ARG A 1 182 ? -2.225 -9.992 -18.132 1.00 92.88 182 ARG A CA 1
ATOM 1411 C C . ARG A 1 182 ? -2.060 -8.509 -17.797 1.00 92.88 182 ARG A C 1
ATOM 1413 O O . ARG A 1 182 ? -2.588 -8.079 -16.778 1.00 92.88 182 ARG A O 1
ATOM 1420 N N . ILE A 1 183 ? -1.403 -7.735 -18.666 1.00 92.44 183 ILE A N 1
ATOM 1421 C CA . ILE A 1 183 ? -1.264 -6.275 -18.510 1.00 92.44 183 ILE A CA 1
ATOM 1422 C C . ILE A 1 183 ? -2.650 -5.616 -18.454 1.00 92.44 183 ILE A C 1
ATOM 1424 O O . ILE A 1 183 ? -2.929 -4.836 -17.547 1.00 92.44 183 ILE A O 1
ATOM 1428 N N . GLY A 1 184 ? -3.560 -5.995 -19.359 1.00 89.31 184 GLY A N 1
ATOM 1429 C CA . GLY A 1 184 ? -4.940 -5.501 -19.349 1.00 89.31 184 GLY A CA 1
ATOM 1430 C C . GLY A 1 184 ? -5.700 -5.851 -18.065 1.00 89.31 184 GLY A C 1
ATOM 1431 O O . GLY A 1 184 ? -6.465 -5.031 -17.565 1.00 89.31 184 GLY A O 1
ATOM 1432 N N . GLY A 1 185 ? -5.458 -7.032 -17.490 1.00 88.12 185 GLY A N 1
ATOM 1433 C CA . GLY A 1 185 ? -6.026 -7.440 -16.203 1.00 88.12 185 GLY A CA 1
ATOM 1434 C C . GLY A 1 185 ? -5.569 -6.569 -15.029 1.00 88.12 185 GLY A C 1
ATOM 1435 O O . GLY A 1 185 ? -6.389 -6.242 -14.175 1.00 88.12 185 GLY A O 1
ATOM 1436 N N . LEU A 1 186 ? -4.298 -6.148 -15.018 1.00 86.94 186 LEU A N 1
ATOM 1437 C CA . LEU A 1 186 ? -3.756 -5.224 -14.011 1.00 86.94 186 LEU A CA 1
ATOM 1438 C C . LEU A 1 186 ? -4.281 -3.790 -14.192 1.00 86.94 186 LEU A C 1
ATOM 1440 O O . LEU A 1 186 ? -4.474 -3.075 -13.214 1.00 86.94 186 LEU A O 1
ATOM 1444 N N . GLN A 1 187 ? -4.553 -3.370 -15.432 1.00 86.38 187 GLN A N 1
ATOM 1445 C CA . GLN A 1 187 ? -4.978 -2.001 -15.742 1.00 86.38 187 GLN A CA 1
ATOM 1446 C C . GLN A 1 187 ? -6.500 -1.777 -15.645 1.00 86.38 187 GLN A C 1
ATOM 1448 O O . GLN A 1 187 ? -6.950 -0.678 -15.311 1.00 86.38 187 GLN A O 1
ATOM 1453 N N . ALA A 1 188 ? -7.305 -2.823 -15.857 1.00 81.75 188 ALA A N 1
ATOM 1454 C CA . ALA A 1 188 ? -8.766 -2.736 -15.860 1.00 81.75 188 ALA A CA 1
ATOM 1455 C C . ALA A 1 188 ? -9.392 -2.120 -14.586 1.00 81.75 188 ALA A C 1
ATOM 1457 O O . ALA A 1 188 ? -10.351 -1.357 -14.728 1.00 81.75 188 ALA A O 1
ATOM 1458 N N . PRO A 1 189 ? -8.908 -2.388 -13.354 1.00 80.44 189 PRO A N 1
ATOM 1459 C CA . PRO A 1 189 ? -9.437 -1.740 -12.152 1.00 80.44 189 PRO A CA 1
ATOM 1460 C C . PRO A 1 189 ? -9.240 -0.217 -12.161 1.00 80.44 189 PRO A C 1
ATOM 1462 O O . PRO A 1 189 ? -10.195 0.521 -11.907 1.00 80.44 189 PRO A O 1
ATOM 1465 N N . LYS A 1 190 ? -8.042 0.257 -12.540 1.00 79.75 190 LYS A N 1
ATOM 1466 C CA . LYS A 1 190 ? -7.732 1.694 -12.646 1.00 79.75 190 LYS A CA 1
ATOM 1467 C C . LYS A 1 190 ? -8.581 2.376 -13.717 1.00 79.75 190 LYS A C 1
ATOM 1469 O O . LYS A 1 190 ? -9.114 3.462 -13.485 1.00 79.75 190 LYS A O 1
ATOM 1474 N N . ASP A 1 191 ? -8.767 1.729 -14.865 1.00 80.88 191 ASP A N 1
ATOM 1475 C CA . ASP A 1 191 ? -9.590 2.278 -15.947 1.00 80.88 191 ASP A CA 1
ATOM 1476 C C . ASP A 1 191 ? -11.076 2.354 -15.564 1.00 80.88 191 ASP A C 1
ATOM 1478 O O . ASP A 1 191 ? -11.741 3.345 -15.873 1.00 80.88 191 ASP A O 1
ATOM 1482 N N . ARG A 1 192 ? -11.603 1.361 -14.829 1.00 83.81 192 ARG A N 1
ATOM 1483 C CA . ARG A 1 192 ? -12.977 1.402 -14.290 1.00 83.81 192 ARG A CA 1
ATOM 1484 C C . ARG A 1 192 ? -13.166 2.544 -13.294 1.00 83.81 192 ARG A C 1
ATOM 1486 O O . ARG A 1 192 ? -14.171 3.250 -13.380 1.00 83.81 192 ARG A O 1
ATOM 1493 N N . ALA A 1 193 ? -12.208 2.755 -12.389 1.00 81.88 193 ALA A N 1
ATOM 1494 C CA . ALA A 1 193 ? -12.249 3.860 -11.429 1.00 81.88 193 ALA A CA 1
ATOM 1495 C C . ALA A 1 193 ? -12.211 5.229 -12.140 1.00 81.88 193 ALA A C 1
ATOM 1497 O O . ALA A 1 193 ? -13.068 6.086 -11.901 1.00 81.88 193 ALA A O 1
ATOM 1498 N N . ARG A 1 194 ? -11.312 5.396 -13.123 1.00 84.44 194 ARG A N 1
ATOM 1499 C CA . ARG A 1 194 ? -11.263 6.576 -14.013 1.00 84.44 194 ARG A CA 1
ATOM 1500 C C . ARG A 1 194 ? -12.574 6.796 -14.769 1.00 84.44 194 ARG A C 1
ATOM 1502 O O . ARG A 1 194 ? -13.052 7.928 -14.846 1.00 84.44 194 ARG A O 1
ATOM 1509 N N . GLY A 1 195 ? -13.168 5.733 -15.311 1.00 88.06 195 GLY A N 1
ATOM 1510 C CA . GLY A 1 195 ? -14.456 5.786 -16.007 1.00 88.06 195 GLY A CA 1
ATOM 1511 C C . GLY A 1 195 ? -15.591 6.256 -15.095 1.00 88.06 195 GLY A C 1
ATOM 1512 O O . GLY A 1 195 ? -16.333 7.168 -15.458 1.00 88.06 195 GLY A O 1
ATOM 1513 N N . ARG A 1 196 ? -15.672 5.707 -13.877 1.00 91.19 196 ARG A N 1
ATOM 1514 C CA . ARG A 1 196 ? -16.674 6.096 -12.874 1.00 91.19 196 ARG A CA 1
ATOM 1515 C C . ARG A 1 196 ? -16.539 7.563 -12.456 1.00 91.19 196 ARG A C 1
ATOM 1517 O O . ARG A 1 196 ? -17.550 8.251 -12.368 1.00 91.19 196 ARG A O 1
ATOM 1524 N N . ARG A 1 197 ? -15.313 8.076 -12.285 1.00 89.62 197 ARG A N 1
ATOM 1525 C CA . ARG A 1 197 ? -15.070 9.508 -12.012 1.00 89.62 197 ARG A CA 1
ATOM 1526 C C . ARG A 1 197 ? -15.567 10.412 -13.130 1.00 89.62 197 ARG A C 1
ATOM 1528 O O . ARG A 1 197 ? -16.199 11.428 -12.858 1.00 89.62 197 ARG A O 1
ATOM 1535 N N . ARG A 1 198 ? -15.283 10.054 -14.386 1.00 93.06 198 ARG A N 1
ATOM 1536 C CA . ARG A 1 198 ? -15.764 10.824 -15.544 1.00 93.06 198 ARG A CA 1
ATOM 1537 C C . ARG A 1 198 ? -17.290 10.862 -15.590 1.00 93.06 198 ARG A C 1
ATOM 1539 O O . ARG A 1 198 ? -17.841 11.928 -15.832 1.00 93.06 198 ARG A O 1
ATOM 1546 N N . ALA A 1 199 ? -17.945 9.733 -15.313 1.00 93.88 199 ALA A N 1
ATOM 1547 C CA . ALA A 1 199 ? -19.402 9.658 -15.247 1.00 93.88 199 ALA A CA 1
ATOM 1548 C C . ALA A 1 199 ? -19.975 10.541 -14.124 1.00 93.88 199 ALA A C 1
ATOM 1550 O O . ALA A 1 199 ? -20.823 11.381 -14.402 1.00 93.88 199 ALA A O 1
ATOM 1551 N N . LEU A 1 200 ? -19.450 10.431 -12.896 1.00 93.81 200 LEU A N 1
ATOM 1552 C CA . LEU A 1 200 ? -19.887 11.258 -11.759 1.00 93.81 200 LEU A CA 1
ATOM 1553 C C . LEU A 1 200 ? -19.674 12.756 -12.004 1.00 93.81 200 LEU A C 1
ATOM 1555 O O . LEU A 1 200 ? -20.525 13.565 -11.654 1.00 93.81 200 LEU A O 1
ATOM 1559 N N . ARG A 1 201 ? -18.556 13.139 -12.633 1.00 94.94 201 ARG A N 1
ATOM 1560 C CA . ARG A 1 201 ? -18.297 14.538 -12.990 1.00 94.94 201 ARG A CA 1
ATOM 1561 C C . ARG A 1 201 ? -19.310 15.061 -14.007 1.00 94.94 201 ARG A C 1
ATOM 1563 O O . ARG A 1 201 ? -19.847 16.142 -13.811 1.00 94.94 201 ARG A O 1
ATOM 1570 N N . ALA A 1 202 ? -19.595 14.288 -15.054 1.00 95.75 202 ALA A N 1
ATOM 1571 C CA . ALA A 1 202 ? -20.602 14.663 -16.044 1.00 95.75 202 ALA A CA 1
ATOM 1572 C C . ALA A 1 202 ? -22.002 14.793 -15.416 1.00 95.75 202 ALA A C 1
ATOM 1574 O O . ALA A 1 202 ? -22.752 15.701 -15.764 1.00 95.75 202 ALA A O 1
ATOM 1575 N N . GLU A 1 203 ? -22.338 13.921 -14.463 1.00 96.44 203 GLU A N 1
ATOM 1576 C CA . GLU A 1 203 ? -23.597 13.994 -13.719 1.00 96.44 203 GLU A CA 1
ATOM 1577 C C . GLU A 1 203 ? -23.656 15.235 -12.813 1.00 96.44 203 GLU A C 1
ATOM 1579 O O . GLU A 1 203 ? -24.654 15.949 -12.822 1.00 96.44 203 GLU A O 1
ATOM 1584 N N . LEU A 1 204 ? -22.570 15.563 -12.102 1.00 96.00 204 LEU A N 1
ATOM 1585 C CA . LEU A 1 204 ? -22.455 16.795 -11.309 1.00 96.00 204 LEU A CA 1
ATOM 1586 C C . LEU A 1 204 ? -22.618 18.062 -12.157 1.00 96.00 204 LEU A C 1
ATOM 1588 O O . LEU A 1 204 ? -23.296 19.003 -11.730 1.00 96.00 204 LEU A O 1
ATOM 1592 N N . ASP A 1 205 ? -22.015 18.085 -13.347 1.00 95.00 205 ASP A N 1
ATOM 1593 C CA . ASP A 1 205 ? -22.148 19.193 -14.293 1.00 95.00 205 ASP A CA 1
ATOM 1594 C C . ASP A 1 205 ? -23.607 19.308 -14.774 1.00 95.00 205 ASP A C 1
ATOM 1596 O O . ASP A 1 205 ? -24.183 20.397 -14.744 1.00 95.00 205 ASP A O 1
ATOM 1600 N N . SER A 1 206 ? -24.247 18.181 -15.114 1.00 97.06 206 SER A N 1
ATOM 1601 C CA . SER A 1 206 ? -25.662 18.130 -15.512 1.00 97.06 206 SER A CA 1
ATOM 1602 C C . SER A 1 206 ? -26.604 18.627 -14.409 1.00 97.06 206 SER A C 1
ATOM 1604 O O . SER A 1 206 ? -27.447 19.486 -14.662 1.00 97.06 206 SER A O 1
ATOM 1606 N N . VAL A 1 207 ? -26.444 18.140 -13.174 1.00 96.38 207 VAL A N 1
ATOM 1607 C CA . VAL A 1 207 ? -27.275 18.553 -12.027 1.00 96.38 207 VAL A CA 1
ATOM 1608 C C . VAL A 1 207 ? -27.028 20.022 -11.674 1.00 96.38 207 VAL A C 1
ATOM 1610 O O . VAL A 1 207 ? -27.934 20.732 -11.247 1.00 96.38 207 VAL A O 1
ATOM 1613 N N . SER A 1 208 ? -25.814 20.535 -11.881 1.00 93.81 208 SER A N 1
ATOM 1614 C CA . SER A 1 208 ? -25.537 21.960 -11.668 1.00 93.81 208 SER A CA 1
ATOM 1615 C C . SER A 1 208 ? -26.301 22.853 -12.648 1.00 93.81 208 SER A C 1
ATOM 1617 O O . SER A 1 208 ? -26.793 23.906 -12.238 1.00 93.81 208 SER A O 1
ATOM 1619 N N . VAL A 1 209 ? -26.445 22.423 -13.906 1.00 97.12 209 VAL A N 1
ATOM 1620 C CA . VAL A 1 209 ? -27.284 23.108 -14.901 1.00 97.12 209 VAL A CA 1
ATOM 1621 C C . VAL A 1 209 ? -28.768 23.007 -14.529 1.00 97.12 209 VAL A C 1
ATOM 1623 O O . VAL A 1 209 ? -29.471 24.011 -14.602 1.00 97.12 209 VAL A O 1
ATOM 1626 N N . GLU A 1 210 ? -29.234 21.845 -14.063 1.00 96.25 210 GLU A N 1
ATOM 1627 C CA . GLU A 1 210 ? -30.612 21.636 -13.577 1.00 96.25 210 GLU A CA 1
ATOM 1628 C C . GLU A 1 210 ? -30.959 22.588 -12.422 1.00 96.25 210 GLU A C 1
ATOM 1630 O O . GLU A 1 210 ? -31.963 23.295 -12.481 1.00 96.25 210 GLU A O 1
ATOM 1635 N N . VAL A 1 211 ? -30.077 22.705 -11.419 1.00 92.00 211 VAL A N 1
ATOM 1636 C CA . VAL A 1 211 ? -30.245 23.661 -10.309 1.00 92.00 211 VAL A CA 1
ATOM 1637 C C . VAL A 1 211 ? -30.350 25.098 -10.825 1.00 92.00 211 VAL A C 1
ATOM 1639 O O . VAL A 1 211 ? -31.186 25.859 -10.344 1.00 92.00 211 VAL A O 1
ATOM 1642 N N . GLN A 1 212 ? -29.504 25.495 -11.782 1.00 92.19 212 GLN A N 1
ATOM 1643 C CA . GLN A 1 212 ? -29.553 26.844 -12.357 1.00 92.19 212 GLN A CA 1
ATOM 1644 C C . GLN A 1 212 ? -30.858 27.090 -13.122 1.00 92.19 212 GLN A C 1
ATOM 1646 O O . GLN A 1 212 ? -31.466 28.146 -12.954 1.00 92.19 212 GLN A O 1
ATOM 1651 N N . ALA A 1 213 ? -31.305 26.118 -13.918 1.00 95.00 213 ALA A N 1
ATOM 1652 C CA . ALA A 1 213 ? -32.543 26.207 -14.683 1.00 95.00 213 ALA A CA 1
ATOM 1653 C C . ALA A 1 213 ? -33.777 26.304 -13.771 1.00 95.00 213 ALA A C 1
ATOM 1655 O O . ALA A 1 213 ? -34.591 27.206 -13.958 1.00 95.00 213 ALA A O 1
ATOM 1656 N N . ALA A 1 214 ? -33.872 25.457 -12.742 1.00 89.00 214 ALA A N 1
ATOM 1657 C CA . ALA A 1 214 ? -34.972 25.478 -11.776 1.00 89.00 214 ALA A CA 1
ATOM 1658 C C . ALA A 1 214 ? -35.040 26.806 -11.002 1.00 89.00 214 ALA A C 1
ATOM 1660 O O . ALA A 1 214 ? -36.118 27.349 -10.777 1.00 89.00 214 ALA A O 1
ATOM 1661 N N . VAL A 1 215 ? -33.884 27.383 -10.643 1.00 85.56 215 VAL A N 1
ATOM 1662 C CA . VAL A 1 215 ? -33.823 28.709 -10.003 1.00 85.56 215 VAL A CA 1
ATOM 1663 C C . VAL A 1 215 ? -34.316 29.814 -10.942 1.00 85.56 215 VAL A C 1
ATOM 1665 O O . VAL A 1 215 ? -35.044 30.694 -10.492 1.00 85.56 215 VAL A O 1
ATOM 1668 N N . LEU A 1 216 ? -33.946 29.775 -12.227 1.00 91.94 216 LEU A N 1
ATOM 1669 C CA . LEU A 1 216 ? -34.422 30.742 -13.227 1.00 91.94 216 LEU A CA 1
ATOM 1670 C C . LEU A 1 216 ? -35.924 30.609 -13.512 1.00 91.94 216 LEU A C 1
ATOM 1672 O O . LEU A 1 216 ? -36.563 31.602 -13.844 1.00 91.94 216 LEU A O 1
ATOM 1676 N N . ALA A 1 217 ? -36.472 29.401 -13.377 1.00 95.12 217 ALA A N 1
ATOM 1677 C CA . ALA A 1 217 ? -37.898 29.116 -13.517 1.00 95.12 217 ALA A CA 1
ATOM 1678 C C . ALA A 1 217 ? -38.709 29.374 -12.230 1.00 95.12 217 ALA A C 1
ATOM 1680 O O . ALA A 1 217 ? -39.916 29.158 -12.230 1.00 95.12 217 ALA A O 1
ATOM 1681 N N . GLU A 1 218 ? -38.064 29.819 -11.144 1.00 94.56 218 GLU A N 1
ATOM 1682 C CA . GLU A 1 218 ? -38.675 30.005 -9.816 1.00 94.56 218 GLU A CA 1
ATOM 1683 C C . GLU A 1 218 ? -39.276 28.711 -9.212 1.00 94.56 218 GLU A C 1
ATOM 1685 O O . GLU A 1 218 ? -40.105 28.741 -8.302 1.00 94.56 218 GLU A O 1
ATOM 1690 N N . GLU A 1 219 ? -38.803 27.543 -9.655 1.00 94.56 219 GLU A N 1
ATOM 1691 C CA . GLU A 1 219 ? -39.203 26.219 -9.163 1.00 94.56 219 GLU A CA 1
ATOM 1692 C C . GLU A 1 219 ? -38.349 25.811 -7.948 1.00 94.56 219 GLU A C 1
ATOM 1694 O O . GLU A 1 219 ? -37.473 24.944 -8.009 1.00 94.56 219 GLU A O 1
ATOM 1699 N N . TYR A 1 220 ? -38.566 26.477 -6.813 1.00 83.06 220 TYR A N 1
ATOM 1700 C CA . TYR A 1 220 ? -37.675 26.362 -5.650 1.00 83.06 220 TYR A CA 1
ATOM 1701 C C . TYR A 1 220 ? -37.611 24.967 -5.010 1.00 83.06 220 TYR A C 1
ATOM 1703 O O . TYR A 1 220 ? -36.554 24.597 -4.497 1.00 83.06 220 TYR A O 1
ATOM 1711 N N . GLU A 1 221 ? -38.702 24.196 -5.036 1.00 91.19 221 GLU A N 1
ATOM 1712 C CA . GLU A 1 221 ? -38.727 22.815 -4.526 1.00 91.19 221 GLU A CA 1
ATOM 1713 C C . GLU A 1 221 ? -37.844 21.905 -5.391 1.00 91.19 221 GLU A C 1
ATOM 1715 O O . GLU A 1 221 ? -36.934 21.254 -4.882 1.00 91.19 221 GLU A O 1
ATOM 1720 N N . HIS A 1 222 ? -37.989 21.990 -6.716 1.00 88.81 222 HIS A N 1
ATOM 1721 C CA . HIS A 1 222 ? -37.145 21.255 -7.656 1.00 88.81 222 HIS A CA 1
ATOM 1722 C C . HIS A 1 222 ? -35.664 21.658 -7.542 1.00 88.81 222 HIS A C 1
ATOM 1724 O O . HIS A 1 222 ? -34.772 20.807 -7.500 1.00 88.81 222 HIS A O 1
ATOM 1730 N N . ALA A 1 223 ? -35.384 22.957 -7.387 1.00 86.94 223 ALA A N 1
ATOM 1731 C CA . ALA A 1 223 ? -34.032 23.448 -7.135 1.00 86.94 223 ALA A CA 1
ATOM 1732 C C . ALA A 1 223 ? -33.443 22.935 -5.805 1.00 86.94 223 ALA A C 1
ATOM 1734 O O . ALA A 1 223 ? -32.222 22.788 -5.692 1.00 86.94 223 ALA A O 1
ATOM 1735 N N . HIS A 1 224 ? -34.275 22.700 -4.785 1.00 88.75 224 HIS A N 1
ATOM 1736 C CA . HIS A 1 224 ? -33.846 22.135 -3.507 1.00 88.75 224 HIS A CA 1
ATOM 1737 C C . HIS A 1 224 ? -33.465 20.658 -3.651 1.00 88.75 224 HIS A C 1
ATOM 1739 O O . HIS A 1 224 ? -32.360 20.282 -3.252 1.00 88.75 224 HIS A O 1
ATOM 1745 N N . ASP A 1 225 ? -34.310 19.860 -4.301 1.00 93.19 225 ASP A N 1
ATOM 1746 C CA . ASP A 1 225 ? -34.054 18.437 -4.548 1.00 93.19 225 ASP A CA 1
ATOM 1747 C C . ASP A 1 225 ? -32.796 18.230 -5.404 1.00 93.19 225 ASP A C 1
ATOM 1749 O O . ASP A 1 225 ? -31.914 17.434 -5.065 1.00 93.19 225 ASP A O 1
ATOM 1753 N N . ALA A 1 226 ? -32.638 19.023 -6.469 1.00 89.06 226 ALA A N 1
ATOM 1754 C CA . ALA A 1 226 ? -31.450 18.978 -7.318 1.00 89.06 226 ALA A CA 1
ATOM 1755 C C . ALA A 1 226 ? -30.170 19.372 -6.547 1.00 89.06 226 ALA A C 1
ATOM 1757 O O . ALA A 1 226 ? -29.103 18.787 -6.755 1.00 89.06 226 ALA A O 1
ATOM 1758 N N . LYS A 1 227 ? -30.255 20.306 -5.586 1.00 89.62 227 LYS A N 1
ATOM 1759 C CA . LYS A 1 227 ? -29.127 20.637 -4.692 1.00 89.62 227 LYS A CA 1
ATOM 1760 C C . LYS A 1 227 ? -28.772 19.487 -3.752 1.00 89.62 227 LYS A C 1
ATOM 1762 O O . LYS A 1 227 ? -27.578 19.262 -3.542 1.00 89.62 227 LYS A O 1
ATOM 1767 N N . GLN A 1 228 ? -29.761 18.778 -3.201 1.00 94.88 228 GLN A N 1
ATOM 1768 C CA . GLN A 1 228 ? -29.514 17.601 -2.361 1.00 94.88 228 GLN A CA 1
ATOM 1769 C C . GLN A 1 228 ? -28.806 16.503 -3.163 1.00 94.88 228 GLN A C 1
ATOM 1771 O O . GLN A 1 228 ? -27.726 16.064 -2.768 1.00 94.88 228 GLN A O 1
ATOM 1776 N N . ARG A 1 229 ? -29.318 16.168 -4.356 1.00 96.88 229 ARG A N 1
ATOM 1777 C CA . ARG A 1 229 ? -28.665 15.210 -5.265 1.00 96.88 229 ARG A CA 1
ATOM 1778 C C . ARG A 1 229 ? -27.234 15.631 -5.615 1.00 96.88 229 ARG A C 1
ATOM 1780 O O . ARG A 1 229 ? -26.327 14.802 -5.607 1.00 96.88 229 ARG A O 1
ATOM 1787 N N . ARG A 1 230 ? -26.993 16.920 -5.889 1.00 96.44 230 ARG A N 1
ATOM 1788 C CA . ARG A 1 230 ? -25.635 17.429 -6.151 1.00 96.44 230 ARG A CA 1
ATOM 1789 C C . ARG A 1 230 ? -24.697 17.194 -4.965 1.00 96.44 230 ARG A C 1
ATOM 1791 O O . ARG A 1 230 ? -23.535 16.859 -5.176 1.00 96.44 230 ARG A O 1
ATOM 1798 N N . ALA A 1 231 ? -25.178 17.384 -3.736 1.00 94.44 231 ALA A N 1
ATOM 1799 C CA . ALA A 1 231 ? -24.386 17.150 -2.531 1.00 94.44 231 ALA A CA 1
ATOM 1800 C C . ALA A 1 231 ? -24.031 15.663 -2.365 1.00 94.44 231 ALA A C 1
ATOM 1802 O O . ALA A 1 231 ? -22.871 15.345 -2.107 1.00 94.44 231 ALA A O 1
ATOM 1803 N N . GLU A 1 232 ? -24.985 14.759 -2.600 1.00 96.38 232 GLU A N 1
ATOM 1804 C CA . GLU A 1 232 ? -24.749 13.308 -2.578 1.00 96.38 232 GLU A CA 1
ATOM 1805 C C . GLU A 1 232 ? -23.715 12.878 -3.628 1.00 96.38 232 GLU A C 1
ATOM 1807 O O . GLU A 1 232 ? -22.748 12.184 -3.308 1.00 96.38 232 GLU A O 1
ATOM 1812 N N . LEU A 1 233 ? -23.862 13.344 -4.874 1.00 94.00 233 LEU A N 1
ATOM 1813 C CA . LEU A 1 233 ? -22.905 13.065 -5.950 1.00 94.00 233 LEU A CA 1
ATOM 1814 C C . LEU A 1 233 ? -21.514 13.632 -5.647 1.00 94.00 233 LEU A C 1
ATOM 1816 O O . LEU A 1 233 ? -20.506 12.993 -5.950 1.00 94.00 233 LEU A O 1
ATOM 1820 N N . SER A 1 234 ? -21.448 14.809 -5.018 1.00 94.50 234 SER A N 1
ATOM 1821 C CA . SER A 1 234 ? -20.186 15.415 -4.594 1.00 94.50 234 SER A CA 1
ATOM 1822 C C . SER A 1 234 ? -19.500 14.576 -3.519 1.00 94.50 234 SER A C 1
ATOM 1824 O O . SER A 1 234 ? -18.287 14.387 -3.592 1.00 94.50 234 SER A O 1
ATOM 1826 N N . GLN A 1 235 ? -20.249 14.041 -2.550 1.00 94.25 235 GLN A N 1
ATOM 1827 C CA . GLN A 1 235 ? -19.693 13.153 -1.529 1.00 94.25 235 GLN A CA 1
ATOM 1828 C C . GLN A 1 235 ? -19.161 11.859 -2.156 1.00 94.25 235 GLN A C 1
ATOM 1830 O O . GLN A 1 235 ? -18.015 11.488 -1.917 1.00 94.25 235 GLN A O 1
ATOM 1835 N N . LEU A 1 236 ? -19.941 11.228 -3.042 1.00 94.38 236 LEU A N 1
ATOM 1836 C CA . LEU A 1 236 ? -19.510 10.029 -3.772 1.00 94.38 236 LEU A CA 1
ATOM 1837 C C . LEU A 1 236 ? -18.248 10.271 -4.609 1.00 94.38 236 LEU A C 1
ATOM 1839 O O . LEU A 1 236 ? -17.401 9.384 -4.729 1.00 94.38 236 LEU A O 1
ATOM 1843 N N . PHE A 1 237 ? -18.119 11.459 -5.202 1.00 93.25 237 PHE A N 1
ATOM 1844 C CA . PHE A 1 237 ? -16.931 11.839 -5.958 1.00 93.25 237 PHE A CA 1
ATOM 1845 C C . PHE A 1 237 ? -15.697 11.976 -5.054 1.00 93.25 237 PHE A C 1
ATOM 1847 O O . PHE A 1 237 ? -14.638 11.453 -5.404 1.00 93.25 237 PHE A O 1
ATOM 1854 N N . MET A 1 238 ? -15.839 12.610 -3.885 1.00 91.06 238 MET A N 1
ATOM 1855 C CA . MET A 1 238 ? -14.757 12.746 -2.900 1.00 91.06 238 MET A CA 1
ATOM 1856 C C . MET A 1 238 ? -14.323 11.388 -2.336 1.00 91.06 238 MET A C 1
ATOM 1858 O O . MET A 1 238 ? -13.127 11.109 -2.278 1.00 91.06 238 MET A O 1
ATOM 1862 N N . ASP A 1 239 ? -15.272 10.510 -2.005 1.00 88.62 239 ASP A N 1
ATOM 1863 C CA . ASP A 1 239 ? -14.977 9.160 -1.509 1.00 88.62 239 ASP A CA 1
ATOM 1864 C C . ASP A 1 239 ? -14.210 8.334 -2.556 1.00 88.62 239 ASP A C 1
ATOM 1866 O O . ASP A 1 239 ? -13.265 7.613 -2.232 1.00 88.62 239 ASP A O 1
ATOM 1870 N N . LEU A 1 240 ? -14.578 8.466 -3.837 1.00 89.50 240 LEU A N 1
ATOM 1871 C CA . LEU A 1 240 ? -13.893 7.786 -4.936 1.00 89.50 240 LEU A CA 1
ATOM 1872 C C . LEU A 1 240 ? -12.471 8.332 -5.161 1.00 89.50 240 LEU A C 1
ATOM 1874 O O . LEU A 1 240 ? -11.573 7.554 -5.477 1.00 89.50 240 LEU A O 1
ATOM 1878 N N . GLN A 1 241 ? -12.251 9.640 -4.979 1.00 87.06 241 GLN A N 1
ATOM 1879 C CA . GLN A 1 241 ? -10.907 10.233 -5.021 1.00 87.06 241 GLN A CA 1
ATOM 1880 C C . GLN A 1 241 ? -10.042 9.794 -3.835 1.00 87.06 241 GLN A C 1
ATOM 1882 O O . GLN A 1 241 ? -8.858 9.512 -4.019 1.00 87.06 241 GLN A O 1
ATOM 1887 N N . ALA A 1 242 ? -10.620 9.693 -2.635 1.00 85.00 242 ALA A N 1
ATOM 1888 C CA . ALA A 1 242 ? -9.912 9.218 -1.449 1.00 85.00 242 ALA A CA 1
ATOM 1889 C C . ALA A 1 242 ? -9.425 7.769 -1.624 1.00 85.00 242 ALA A C 1
ATOM 1891 O O . ALA A 1 242 ? -8.259 7.482 -1.368 1.00 85.00 242 ALA A O 1
ATOM 1892 N N . GLN A 1 243 ? -10.272 6.886 -2.166 1.00 81.19 243 GLN A N 1
ATOM 1893 C CA . GLN A 1 243 ? -9.908 5.490 -2.450 1.00 81.19 243 GLN A CA 1
ATOM 1894 C C . GLN A 1 243 ? -8.743 5.350 -3.443 1.00 81.19 243 GLN A C 1
ATOM 1896 O O . GLN A 1 243 ? -7.965 4.403 -3.355 1.00 81.19 243 GLN A O 1
ATOM 1901 N N . GLU A 1 244 ? -8.604 6.271 -4.397 1.00 78.56 244 GLU A N 1
ATOM 1902 C CA . GLU A 1 244 ? -7.488 6.251 -5.349 1.00 78.56 244 GLU A CA 1
ATOM 1903 C C . GLU A 1 244 ? -6.206 6.840 -4.762 1.00 78.56 244 GLU A C 1
ATOM 1905 O O . GLU A 1 244 ? -5.132 6.286 -4.994 1.00 78.56 244 GLU A O 1
ATOM 1910 N N . HIS A 1 245 ? -6.302 7.914 -3.973 1.00 72.00 245 HIS A N 1
ATOM 1911 C CA . HIS A 1 245 ? -5.140 8.483 -3.289 1.00 72.00 245 HIS A CA 1
ATOM 1912 C C . HIS A 1 245 ? -4.562 7.533 -2.239 1.00 72.00 245 HIS A C 1
ATOM 1914 O O . HIS A 1 245 ? -3.342 7.446 -2.119 1.00 72.00 245 HIS A O 1
ATOM 1920 N N . GLU A 1 246 ? -5.402 6.764 -1.544 1.00 69.81 246 GLU A N 1
ATOM 1921 C CA . GLU A 1 246 ? -4.934 5.672 -0.680 1.00 69.81 246 GLU A CA 1
ATOM 1922 C C . GLU A 1 246 ? -4.153 4.603 -1.470 1.00 69.81 246 GLU A C 1
ATOM 1924 O O . GLU A 1 246 ? -3.224 4.001 -0.934 1.00 69.81 246 GLU A O 1
ATOM 1929 N N . GLY A 1 247 ? -4.465 4.412 -2.758 1.00 63.34 247 GLY A N 1
ATOM 1930 C CA . GLY A 1 247 ? -3.726 3.522 -3.657 1.00 63.34 247 GLY A CA 1
ATOM 1931 C C . GLY A 1 247 ? -2.445 4.122 -4.258 1.00 63.34 247 GLY A C 1
ATOM 1932 O O . GLY A 1 247 ? -1.484 3.389 -4.476 1.00 63.34 247 GLY A O 1
ATOM 1933 N N . GLU A 1 248 ? -2.406 5.432 -4.533 1.00 60.66 248 GLU A N 1
ATOM 1934 C CA . GLU A 1 248 ? -1.266 6.107 -5.187 1.00 60.66 248 GLU A CA 1
ATOM 1935 C C . GLU A 1 248 ? -0.198 6.606 -4.194 1.00 60.66 248 GLU A C 1
ATOM 1937 O O . GLU A 1 248 ? 0.992 6.409 -4.437 1.00 60.66 248 GLU A O 1
ATOM 1942 N N . ILE A 1 249 ? -0.586 7.169 -3.040 1.00 54.75 249 ILE A N 1
ATOM 1943 C CA . ILE A 1 249 ? 0.357 7.728 -2.042 1.00 54.75 249 ILE A CA 1
ATOM 1944 C C . ILE A 1 249 ? 1.258 6.641 -1.437 1.00 54.75 249 ILE A C 1
ATOM 1946 O O . ILE A 1 249 ? 2.373 6.911 -0.995 1.00 54.75 249 ILE A O 1
ATOM 1950 N N . SER A 1 250 ? 0.813 5.387 -1.465 1.00 54.44 250 SER A N 1
ATOM 1951 C CA . SER A 1 250 ? 1.627 4.262 -1.019 1.00 54.44 250 SER A CA 1
ATOM 1952 C C . SER A 1 250 ? 2.824 3.985 -1.958 1.00 54.44 250 SER A C 1
ATOM 1954 O O . SER A 1 250 ? 3.840 3.458 -1.511 1.00 54.44 250 SER A O 1
ATOM 1956 N N . GLY A 1 251 ? 2.762 4.382 -3.238 1.00 49.81 251 GLY A N 1
ATOM 1957 C CA . GLY A 1 251 ? 3.782 4.057 -4.245 1.00 49.81 251 GLY A CA 1
ATOM 1958 C C . GLY A 1 251 ? 4.919 5.074 -4.434 1.00 49.81 251 GLY A C 1
ATOM 1959 O O . GLY A 1 251 ? 5.994 4.683 -4.880 1.00 49.81 251 GLY A O 1
ATOM 1960 N N . GLU A 1 252 ? 4.725 6.359 -4.113 1.00 47.03 252 GLU A N 1
ATOM 1961 C CA . GLU A 1 252 ? 5.613 7.432 -4.616 1.00 47.03 252 GLU A CA 1
ATOM 1962 C C . GLU A 1 252 ? 6.663 7.959 -3.611 1.00 47.03 252 GLU A C 1
ATOM 1964 O O . GLU A 1 252 ? 7.587 8.669 -3.997 1.00 47.03 252 GLU A O 1
ATOM 1969 N N . ASN A 1 253 ? 6.631 7.554 -2.335 1.00 51.09 253 ASN A N 1
ATOM 1970 C CA . ASN A 1 253 ? 7.584 8.035 -1.311 1.00 51.09 253 ASN A CA 1
ATOM 1971 C C . ASN A 1 253 ? 8.978 7.354 -1.332 1.00 51.09 253 ASN A C 1
ATOM 1973 O O . ASN A 1 253 ? 9.733 7.452 -0.365 1.00 51.09 253 ASN A O 1
ATOM 1977 N N . GLY A 1 254 ? 9.343 6.651 -2.410 1.00 51.53 254 GLY A N 1
ATOM 1978 C CA . GLY A 1 254 ? 10.525 5.778 -2.452 1.00 51.53 254 GLY A CA 1
ATOM 1979 C C . GLY A 1 254 ? 11.809 6.328 -3.088 1.00 51.53 254 GLY A C 1
ATOM 1980 O O . GLY A 1 254 ? 12.833 5.658 -2.978 1.00 51.53 254 GLY A O 1
ATOM 1981 N N . ALA A 1 255 ? 11.809 7.483 -3.764 1.00 47.84 255 ALA A N 1
ATOM 1982 C CA . ALA A 1 255 ? 12.957 7.857 -4.608 1.00 47.84 255 ALA A CA 1
ATOM 1983 C C . ALA A 1 255 ? 13.218 9.368 -4.723 1.00 47.84 255 ALA A C 1
ATOM 1985 O O . ALA A 1 255 ? 13.371 9.893 -5.822 1.00 47.84 255 ALA A O 1
ATOM 1986 N N . MET A 1 256 ? 13.313 10.077 -3.598 1.00 47.06 256 MET A N 1
ATOM 1987 C CA . MET A 1 256 ? 13.987 11.379 -3.580 1.00 47.06 256 MET A CA 1
ATOM 1988 C C . MET A 1 256 ? 15.314 11.216 -2.829 1.00 47.06 256 MET A C 1
ATOM 1990 O O . MET A 1 256 ? 15.427 11.529 -1.644 1.00 47.06 256 MET A O 1
ATOM 1994 N N . GLU A 1 257 ? 16.308 10.632 -3.509 1.00 55.94 257 GLU A N 1
ATOM 1995 C CA . GLU A 1 257 ? 17.706 10.815 -3.115 1.00 55.94 257 GLU A CA 1
ATOM 1996 C C . GLU A 1 257 ? 18.024 12.311 -3.255 1.00 55.94 257 GLU A C 1
ATOM 1998 O O . GLU A 1 257 ? 17.785 12.878 -4.322 1.00 55.94 257 GLU A O 1
ATOM 2003 N N . PRO A 1 258 ? 18.516 12.989 -2.205 1.00 58.34 258 PRO A N 1
ATOM 2004 C CA . PRO A 1 258 ? 19.011 14.344 -2.364 1.00 58.34 258 PRO A CA 1
ATOM 2005 C C . PRO A 1 258 ? 20.283 14.272 -3.210 1.00 58.34 258 PRO A C 1
ATOM 2007 O O . PRO A 1 258 ? 21.295 13.733 -2.756 1.00 58.34 258 PRO A O 1
ATOM 2010 N N . GLU A 1 259 ? 20.226 14.795 -4.436 1.00 53.06 259 GLU A N 1
ATOM 2011 C CA . GLU A 1 259 ? 21.427 15.077 -5.216 1.00 53.06 259 GLU A CA 1
ATOM 2012 C C . GLU A 1 259 ? 22.311 16.004 -4.380 1.00 53.06 259 GLU A C 1
ATOM 2014 O O . GLU A 1 259 ? 21.976 17.157 -4.107 1.00 53.06 259 GLU A O 1
ATOM 2019 N N . ALA A 1 260 ? 23.422 15.453 -3.899 1.00 56.91 260 ALA A N 1
ATOM 2020 C CA . ALA A 1 260 ? 24.470 16.227 -3.275 1.00 56.91 260 ALA A CA 1
ATOM 2021 C C . ALA A 1 260 ? 25.074 17.129 -4.356 1.00 56.91 260 ALA A C 1
ATOM 2023 O O . ALA A 1 260 ? 25.716 16.637 -5.285 1.00 56.91 260 ALA A O 1
ATOM 2024 N N . GLU A 1 261 ? 24.860 18.440 -4.232 1.00 58.75 261 GLU A N 1
ATOM 2025 C CA . GLU A 1 261 ? 25.638 19.455 -4.937 1.00 58.75 261 GLU A CA 1
ATOM 2026 C C . GLU A 1 261 ? 27.125 19.202 -4.659 1.00 58.75 261 GLU A C 1
ATOM 2028 O O . GLU A 1 261 ? 27.650 19.488 -3.581 1.00 58.75 261 GLU A O 1
ATOM 2033 N N . VAL A 1 262 ? 27.807 18.620 -5.643 1.00 58.59 262 VAL A N 1
ATOM 2034 C CA . VAL A 1 262 ? 29.261 18.534 -5.679 1.00 58.59 262 VAL A CA 1
ATOM 2035 C C . VAL A 1 262 ? 29.768 19.939 -5.979 1.00 58.59 262 VAL A C 1
ATOM 2037 O O . VAL A 1 262 ? 29.778 20.382 -7.127 1.00 58.59 262 VAL A O 1
ATOM 2040 N N . ALA A 1 263 ? 30.175 20.647 -4.929 1.00 57.12 263 ALA A N 1
ATOM 2041 C CA . ALA A 1 263 ? 30.991 21.842 -5.042 1.00 57.12 263 ALA A CA 1
ATOM 2042 C C . ALA A 1 263 ? 32.322 21.458 -5.709 1.00 57.12 263 ALA A C 1
ATOM 2044 O O . ALA A 1 263 ? 33.222 20.907 -5.079 1.00 57.12 263 ALA A O 1
ATOM 2045 N N . THR A 1 264 ? 32.440 21.711 -7.010 1.00 58.75 264 THR A N 1
ATOM 2046 C CA . THR A 1 264 ? 33.730 21.688 -7.695 1.00 58.75 264 THR A CA 1
ATOM 2047 C C . THR A 1 264 ? 34.483 22.961 -7.325 1.00 58.75 264 THR A C 1
ATOM 2049 O O . THR A 1 264 ? 34.278 24.013 -7.933 1.00 58.75 264 THR A O 1
ATOM 2052 N N . GLU A 1 265 ? 35.341 22.866 -6.311 1.00 53.47 265 GLU A N 1
ATOM 2053 C CA . GLU A 1 265 ? 36.431 23.812 -6.091 1.00 53.47 265 GLU A CA 1
ATOM 2054 C C . GLU A 1 265 ? 37.366 23.766 -7.306 1.00 53.47 265 GLU A C 1
ATOM 2056 O O . GLU A 1 265 ? 38.095 22.803 -7.540 1.00 53.47 265 GLU A O 1
ATOM 2061 N N . GLY A 1 266 ? 37.299 24.812 -8.128 1.00 60.38 266 GLY A N 1
ATOM 2062 C CA . GLY A 1 266 ? 38.287 25.083 -9.160 1.00 60.38 266 GLY A CA 1
ATOM 2063 C C . GLY A 1 266 ? 39.511 25.742 -8.539 1.00 60.38 266 GLY A C 1
ATOM 2064 O O . GLY A 1 266 ? 39.590 26.968 -8.487 1.00 60.38 266 GLY A O 1
ATOM 2065 N N . GLU A 1 267 ? 40.471 24.930 -8.097 1.00 62.00 267 GLU A N 1
ATOM 2066 C CA . GLU A 1 267 ? 41.863 25.352 -7.941 1.00 62.00 267 GLU A CA 1
ATOM 2067 C C . GLU A 1 267 ? 42.428 25.736 -9.319 1.00 62.00 267 GLU A C 1
ATOM 2069 O O . GLU A 1 267 ? 42.579 24.907 -10.217 1.00 62.00 267 GLU A O 1
ATOM 2074 N N . GLY A 1 268 ? 42.732 27.023 -9.488 1.00 61.88 268 GLY A N 1
ATOM 2075 C CA . GLY A 1 268 ? 43.329 27.604 -10.686 1.00 61.88 268 GLY A CA 1
ATOM 2076 C C . GLY A 1 268 ? 44.567 28.424 -10.338 1.00 61.88 268 GLY A C 1
ATOM 2077 O O . GLY A 1 268 ? 44.507 29.646 -10.276 1.00 61.88 268 GLY A O 1
ATOM 2078 N N . MET A 1 269 ? 45.650 27.696 -10.063 1.00 59.75 269 MET A N 1
ATOM 2079 C CA . MET A 1 269 ? 47.069 28.001 -10.285 1.00 59.75 269 MET A CA 1
ATOM 2080 C C . MET A 1 269 ? 47.504 29.449 -10.583 1.00 59.75 269 MET A C 1
ATOM 2082 O O . MET A 1 269 ? 47.186 30.040 -11.611 1.00 59.75 269 MET A O 1
ATOM 2086 N N . GLU A 1 270 ? 48.394 29.914 -9.703 1.00 63.22 270 GLU A N 1
ATOM 2087 C CA . GLU A 1 270 ? 49.693 30.541 -9.988 1.00 63.22 270 GLU A CA 1
ATOM 2088 C C . GLU A 1 270 ? 49.943 31.116 -11.394 1.00 63.22 270 GLU A C 1
ATOM 2090 O O . GLU A 1 270 ? 50.067 30.398 -12.384 1.00 63.22 270 GLU A O 1
ATOM 2095 N N . SER A 1 271 ? 50.282 32.406 -11.442 1.00 62.00 271 SER A N 1
ATOM 2096 C CA . SER A 1 271 ? 51.329 32.894 -12.345 1.00 62.00 271 SER A CA 1
ATOM 2097 C C . SER A 1 271 ? 52.063 34.085 -11.734 1.00 62.00 271 SER A C 1
ATOM 2099 O O . SER A 1 271 ? 51.581 35.213 -11.689 1.00 62.00 271 SER A O 1
ATOM 2101 N N . ARG A 1 272 ? 53.276 33.789 -11.260 1.00 62.81 272 ARG A N 1
ATOM 2102 C CA . ARG A 1 272 ? 54.382 34.734 -11.088 1.00 62.81 272 ARG A CA 1
ATOM 2103 C C . ARG A 1 272 ? 54.763 35.321 -12.453 1.00 62.81 272 ARG A C 1
ATOM 2105 O O . ARG A 1 272 ? 54.932 34.551 -13.392 1.00 62.81 272 ARG A O 1
ATOM 2112 N N . SER A 1 273 ? 55.004 36.629 -12.529 1.00 59.75 273 SER A N 1
ATOM 2113 C CA . SER A 1 273 ? 56.036 37.304 -13.357 1.00 59.75 273 SER A CA 1
ATOM 2114 C C . SER A 1 273 ? 55.887 38.816 -13.123 1.00 59.75 273 SER A C 1
ATOM 2116 O O . SER A 1 273 ? 54.816 39.361 -13.344 1.00 59.75 273 SER A O 1
ATOM 2118 N N . ALA A 1 274 ? 56.795 39.467 -12.393 1.00 64.94 274 ALA A N 1
ATOM 2119 C CA . ALA A 1 274 ? 58.042 40.062 -12.889 1.00 64.94 274 ALA A CA 1
ATOM 2120 C C . ALA A 1 274 ? 57.816 41.250 -13.847 1.00 64.94 274 ALA A C 1
ATOM 2122 O O . ALA A 1 274 ? 57.689 41.035 -15.047 1.00 64.94 274 ALA A O 1
ATOM 2123 N N . GLN A 1 275 ? 57.809 42.478 -13.310 1.00 59.34 275 GLN A N 1
ATOM 2124 C CA . GLN A 1 275 ? 58.748 43.580 -13.610 1.00 59.34 275 GLN A CA 1
ATOM 2125 C C . GLN A 1 275 ? 58.341 44.865 -12.885 1.00 59.34 275 GLN A C 1
ATOM 2127 O O . GLN A 1 275 ? 57.129 45.163 -12.841 1.00 59.34 275 GLN A O 1
#

pLDDT: mean 86.12, std 14.74, range [35.97, 97.81]

Radius of gyration: 28.86 Å; chains: 1; bounding box: 98×77×72 Å

Organism: NCBI:txid73915

Sequence (275 aa):
MAPHNSRRYANRPGHQEHLSISLQSAKPDWSARDLAVVRSKLASVGIESIGELARALNEGLNARIAHAGLRSFGPDTLAELKKVVTSEYSAVEHQIKEVGAKKRAAIHDEDYMDACTFKKREMQLVEELKALTPQVDDTESQKHALEDELLRVVALKRAAAAADNFAGADKTKQREQQLRVRIGGLQAPKDRARGRRRALRAELDSVSVEVQAAVLAEEYEHAHDAKQRRAELSQLFMDLQAQEHEGEISGENGAMEPEAEVATEGEGMESRSAQ

Foldseek 3Di:
DDPDDPVPVLPPVVFQVVVLVLLCQLPVPDDPVNSVVVCVLCVLLVRRGLLSVLQCLVVPVQVSSVVSVHHGDDPSSSVSSNVSLVVVLVVLVVVLVVLVVQLVVCVVVVNVVSNVVSVVVSVVSVVVNVSSQHPLPCLVVVLVVLVVVLVVLVVQLVVCVVVVNVVSNVVSVVVNVVSVVVSCVSCVVVVVLVVVLVVLVVVLVVLVVQLVVCVVVVVVVSNVVSVVVSVVSVVVNVVSVVVVCVSVVSPDPPDDDPDPPPPPDDPDDDDDDDD

Secondary structure (DSSP, 8-state):
-----GGGSS--HHHHHHHHHHHHHH-TT--HHHHHHHHHHHHHTT--SHHHHHHHHHHTHHHHHHHTTPPPPPHHHHHHHHHHHHHHHHHHHHHHHHHHHHHHHHHHTT-HHHHHHHHHHHHHHHHHHHHHS----THHHHHHHHHHHHHHHHHHHHHHHHTT-HHHHHHHHHHHHHHHHHHHHHHHHHHHHHHHHHHHHHHHHHHHHHHHHHHHTT-HHHHHHHHHHHHHHHHHHHHHHHHHHHHHHHHHTT---------------------